Protein 2G5G (pdb70)

Radius of gyration: 18.0 Å; Cα contacts (8 Å, |Δi|>4): 412; chains: 1; bounding box: 44×42×42 Å

Foldseek 3Di:
DADEPPWWWKAQLVVRDTDHPVVLVVLLQFLEEEEADDQQDPVSLVVLLNCVVNLVVCVVVVAAEAEEELAAQVCVVLQVVCLVCLVVQDLVNVCVSSVPDPVRPCVSPSVNCVSRSNGRYGYGYLFHDPVRLVVLLVPDDADDFDQQDDPVLLVVQLVVVCVVVVPPCPVCVSVSSSVSRSQSRGQLSLVCSQPDPGRYYYYDHLCAQFCNRHNVRNVVRVVGPTGYFYEYEDDPDDDSNGGRMYMGTDD

Nearest PDB structures (foldseek):
  2g5g-assembly1_X-2  TM=1.004E+00  e=1.153E-51  Campylobacter jejuni subsp. jejuni NCTC 11168 = ATCC 700819
  5t09-assembly1_A  TM=5.294E-01  e=3.217E-05  Pseudomonas syringae pv. aptata
  2ebh-assembly1_X  TM=5.752E-01  e=1.018E-01  Pasteurella multocida
  6g1x-assembly1_A  TM=2.846E-01  e=8.306E+00  Mus musculus

Sequence (251 aa):
PLQENKDFYILDTHTQKKISFEDILELLKADVILLGEKHDEVKHKISQVIFNALEGNLSSQNINFDVALELASTEQNHLDKAFKNKKTIKANELTNALNWDKVWKWKDYEQFVNVVFYSKSKILGANLSRSEITSIYNGAQPLKGYVSTTNEVKKQLFDIISLSHKLNPEENKELLDKLVEIQQFKDRRADVLVHHVNKVLLLAGSYHTSKKIGIPLHIQDFKSSKKIVVVNLSYGEIDLKDSDYVLIYKG

B-factor: mean 33.98, std 11.34, range [14.52, 63.31]

Solvent-accessible surface area: 13270 Å² total

Secondary structure (DSSP, 8-state):
-PPBTTTEEEEETTTTEE--S---TTGGG-SEEEEEE-TT-HHHHHHH--HHHHHHHHHHTT--EEEEE--BGGGHHHHHHHHHTGGG--TTTHHHHTT--TTS-GGGTHHHHHHHHTSSPPEEE-BPPHHHHHHHHTT-PPPP-SSSS-HHHHHHHHHHHHHHHT--TTTTHHHHHHHHHHHHHHHH--HHHHH-SSEEEEEEEHHHH-TTTSHHHHHHHTT--S-EEEEEE--SS--GGG-SEEEEE--

Structure (mmCIF, N/CA/C/O backbone):
data_2G5G
#
_entry.id   2G5G
#
_cell.length_a   87.918
_cell.length_b   58.790
_cell.length_c   82.395
_cell.angle_alpha   90.00
_cell.angle_beta   119.21
_cell.angle_gamma   90.00
#
_symmetry.space_group_name_H-M   'C 1 2 1'
#
loop_
_entity.id
_entity.type
_entity.pdbx_description
1 polymer 'putative lipoprotein'
2 non-polymer 'PROTOPORPHYRIN IX CONTAINING FE'
3 water water
#
loop_
_atom_site.group_PDB
_atom_site.id
_atom_site.type_symbol
_atom_site.label_atom_id
_atom_site.label_alt_id
_atom_site.label_comp_id
_atom_site.label_asym_id
_atom_site.label_entity_id
_atom_site.label_seq_id
_atom_site.pdbx_PDB_ins_code
_atom_site.Cartn_x
_atom_site.Cartn_y
_atom_site.Cartn_z
_atom_site.occupancy
_atom_site.B_iso_or_equiv
_atom_site.auth_seq_id
_atom_site.auth_comp_id
_atom_site.auth_asym_id
_atom_site.auth_atom_id
_atom_site.pdbx_PDB_model_num
ATOM 1 N N . PRO A 1 12 ? -22.792 42.188 46.499 1.00 54.29 9 PRO X N 1
ATOM 2 C CA . PRO A 1 12 ? -21.590 42.279 45.664 1.00 53.95 9 PRO X CA 1
ATOM 3 C C . PRO A 1 12 ? -21.157 43.730 45.490 1.00 53.50 9 PRO X C 1
ATOM 4 O O . PRO A 1 12 ? -22.012 44.622 45.375 1.00 54.11 9 PRO X O 1
ATOM 8 N N . LEU A 1 13 ? -19.844 43.962 45.487 1.00 52.24 10 LEU X N 1
ATOM 9 C CA . LEU A 1 13 ? -19.306 45.305 45.325 1.00 50.45 10 LEU X CA 1
ATOM 10 C C . LEU A 1 13 ? -19.489 45.697 43.882 1.00 49.42 10 LEU X C 1
ATOM 11 O O . LEU A 1 13 ? -19.388 44.862 42.990 1.00 49.31 10 LEU X O 1
ATOM 16 N N . GLN A 1 14 ? -19.764 46.970 43.656 1.00 48.31 11 GLN X N 1
ATOM 17 C CA . GLN A 1 14 ? -20.086 47.470 42.334 1.00 47.82 11 GLN X CA 1
ATOM 18 C C . GLN A 1 14 ? -18.795 47.893 41.609 1.00 46.61 11 GLN X C 1
ATOM 19 O O . GLN A 1 14 ? -18.050 48.736 42.115 1.00 46.04 11 GLN X O 1
ATOM 25 N N . GLU A 1 15 ? -18.517 47.294 40.453 1.00 44.97 12 GLU X N 1
ATOM 26 C CA . GLU A 1 15 ? -17.306 47.633 39.718 1.00 43.95 12 GLU X CA 1
ATOM 27 C C . GLU A 1 15 ? -17.376 49.083 39.256 1.00 44.05 12 GLU X C 1
ATOM 28 O O . GLU A 1 15 ? -18.405 49.516 38.716 1.00 43.78 12 GLU X O 1
ATOM 34 N N . ASN A 1 16 ? -16.286 49.822 39.481 1.00 43.61 13 ASN X N 1
ATOM 35 C CA . ASN A 1 16 ? -16.167 51.240 39.090 1.00 43.80 13 ASN X CA 1
ATOM 36 C C . ASN A 1 16 ? -16.839 52.216 40.067 1.00 43.64 13 ASN X C 1
ATOM 37 O O . ASN A 1 16 ? -16.549 53.409 40.037 1.00 44.12 13 ASN X O 1
ATOM 42 N N . LYS A 1 17 ? -17.723 51.718 40.929 1.00 42.84 14 LYS X N 1
ATOM 43 C CA . LYS A 1 17 ? -18.256 52.519 42.029 1.00 42.67 14 LYS X CA 1
ATOM 44 C C . LYS A 1 17 ? -17.551 52.192 43.337 1.00 40.95 14 LYS X C 1
ATOM 45 O O . LYS A 1 17 ? -17.044 53.083 44.012 1.00 40.98 14 LYS X O 1
ATOM 51 N N . ASP A 1 18 ? -17.498 50.907 43.677 1.00 38.61 15 ASP X N 1
ATOM 52 C CA . ASP A 1 18 ? -16.923 50.464 44.938 1.00 36.71 15 ASP X CA 1
ATOM 53 C C . ASP A 1 18 ? -15.443 50.059 44.836 1.00 34.70 15 ASP X C 1
ATOM 54 O O . ASP A 1 18 ? -14.713 50.098 45.832 1.00 34.10 15 ASP X O 1
ATOM 59 N N . PHE A 1 19 ? -15.022 49.639 43.649 1.00 33.12 16 PHE X N 1
ATOM 60 C CA . PHE A 1 19 ? -13.655 49.160 43.453 1.00 32.22 16 PHE X CA 1
ATOM 61 C C . PHE A 1 19 ? -13.240 49.217 41.998 1.00 30.95 16 PHE X C 1
ATOM 62 O O . PHE A 1 19 ? -14.070 49.329 41.094 1.00 30.28 16 PHE X O 1
ATOM 70 N N . TYR A 1 20 ? -11.934 49.108 41.763 1.00 29.91 17 TYR X N 1
ATOM 71 C CA . TYR A 1 20 ? -11.469 48.822 40.420 1.00 28.27 17 TYR X CA 1
ATOM 72 C C . TYR A 1 20 ? -10.225 47.922 40.524 1.00 26.06 17 TYR X C 1
ATOM 73 O O . TYR A 1 20 ? -9.784 47.562 41.625 1.00 26.47 17 TYR X O 1
ATOM 82 N N . ILE A 1 21 ? -9.712 47.530 39.377 1.00 23.37 18 ILE X N 1
ATOM 83 C CA . ILE A 1 21 ? -8.595 46.578 39.306 1.00 23.04 18 ILE X CA 1
ATOM 84 C C . ILE A 1 21 ? -7.504 47.151 38.437 1.00 22.54 18 ILE X C 1
ATOM 85 O O . ILE A 1 21 ? -7.786 47.616 37.340 1.00 23.31 18 ILE X O 1
ATOM 90 N N . LEU A 1 22 ? -6.264 47.084 38.910 1.00 22.82 19 LEU X N 1
ATOM 91 C CA . LEU A 1 22 ? -5.115 47.374 38.088 1.00 23.27 19 LEU X CA 1
ATOM 92 C C . LEU A 1 22 ? -4.335 46.103 37.812 1.00 22.23 19 LEU X C 1
ATOM 93 O O . LEU A 1 22 ? -4.099 45.325 38.712 1.00 21.51 19 LEU X O 1
ATOM 98 N N . ASP A 1 23 ? -3.938 45.934 36.562 1.00 21.70 20 ASP X N 1
ATOM 99 C CA . ASP A 1 23 ? -2.812 45.092 36.184 1.00 21.90 20 ASP X CA 1
ATOM 100 C C . ASP A 1 23 ? -1.572 45.807 36.768 1.00 21.82 20 ASP X C 1
ATOM 101 O O . ASP A 1 23 ? -1.300 46.969 36.412 1.00 22.11 20 ASP X O 1
ATOM 106 N N . THR A 1 24 ? -0.830 45.165 37.665 1.00 21.13 21 THR X N 1
ATOM 107 C CA . THR A 1 24 ? 0.311 45.872 38.293 1.00 20.80 21 THR X CA 1
ATOM 108 C C . THR A 1 24 ? 1.548 46.001 37.365 1.00 21.10 21 THR X C 1
ATOM 109 O O . THR A 1 24 ? 2.455 46.786 37.647 1.00 21.13 21 THR X O 1
ATOM 113 N N . HIS A 1 25 ? 1.587 45.231 36.288 1.00 20.40 22 HIS X N 1
ATOM 114 C CA . HIS A 1 25 ? 2.744 45.253 35.400 1.00 22.47 22 HIS X CA 1
ATOM 115 C C . HIS A 1 25 ? 2.720 46.539 34.547 1.00 23.21 22 HIS X C 1
ATOM 116 O O . HIS A 1 25 ? 3.768 47.168 34.298 1.00 24.56 22 HIS X O 1
ATOM 123 N N . THR A 1 26 ? 1.515 46.952 34.163 1.00 23.02 23 THR X N 1
ATOM 124 C CA . THR A 1 26 ? 1.347 48.075 33.252 1.00 22.64 23 THR X CA 1
ATOM 125 C C . THR A 1 26 ? 0.689 49.239 33.970 1.00 22.34 23 THR X C 1
ATOM 126 O O . THR A 1 26 ? 0.655 50.326 33.426 1.00 21.98 23 THR X O 1
ATOM 130 N N . GLN A 1 27 ? 0.166 48.999 35.169 1.00 22.10 24 GLN X N 1
ATOM 131 C CA . GLN A 1 27 ? -0.688 49.958 35.884 1.00 23.00 24 GLN X CA 1
ATOM 132 C C . GLN A 1 27 ? -1.889 50.410 35.033 1.00 23.77 24 GLN X C 1
ATOM 133 O O . GLN A 1 27 ? -2.365 51.550 35.129 1.00 24.21 24 GLN X O 1
ATOM 139 N N . LYS A 1 28 ? -2.412 49.501 34.227 1.00 23.50 25 LYS X N 1
ATOM 140 C CA . LYS A 1 28 ? -3.593 49.808 33.468 1.00 23.52 25 LYS X CA 1
ATOM 141 C C . LYS A 1 28 ? -4.820 49.255 34.190 1.00 24.25 25 LYS X C 1
ATOM 142 O O . LYS A 1 28 ? -4.775 48.153 34.695 1.00 24.00 25 LYS X O 1
ATOM 148 N N . LYS A 1 29 ? -5.915 50.015 34.221 1.00 24.43 26 LYS X N 1
ATOM 149 C CA . LYS A 1 29 ? -7.152 49.525 34.817 1.00 26.03 26 LYS X CA 1
ATOM 150 C C . LYS A 1 29 ? -7.701 48.449 33.918 1.00 25.72 26 LYS X C 1
ATOM 151 O O . LYS A 1 29 ? -7.631 48.566 32.697 1.00 26.39 26 LYS X O 1
ATOM 157 N N . ILE A 1 30 ? -8.198 47.371 34.514 1.00 26.53 27 ILE X N 1
ATOM 158 C CA . ILE A 1 30 ? -8.665 46.203 33.749 1.00 26.84 27 ILE X CA 1
ATOM 159 C C . ILE A 1 30 ? -10.038 45.810 34.287 1.00 26.57 27 ILE X C 1
ATOM 160 O O . ILE A 1 30 ? -10.276 45.918 35.484 1.00 27.19 27 ILE X O 1
ATOM 165 N N . SER A 1 31 ? -10.955 45.398 33.413 1.00 26.56 28 SER X N 1
ATOM 166 C CA . SER A 1 31 ? -12.274 45.010 33.908 1.00 27.42 28 SER X CA 1
ATOM 167 C C . SER A 1 31 ? -12.169 43.740 34.735 1.00 27.34 28 SER X C 1
ATOM 168 O O . SER A 1 31 ? -11.263 42.947 34.531 1.00 27.32 28 SER X O 1
ATOM 171 N N . PHE A 1 32 ? -13.076 43.585 35.703 1.00 28.28 29 PHE X N 1
ATOM 172 C CA . PHE A 1 32 ? -13.234 42.341 36.436 1.00 28.19 29 PHE X CA 1
ATOM 173 C C . PHE A 1 32 ? -13.304 41.119 35.490 1.00 28.75 29 PHE X C 1
ATOM 174 O O . PHE A 1 32 ? -12.558 40.166 35.695 1.00 27.21 29 PHE X O 1
ATOM 182 N N . GLU A 1 33 ? -14.154 41.172 34.453 1.00 29.13 30 GLU X N 1
ATOM 183 C CA . GLU A 1 33 ? -14.260 40.092 33.440 1.00 31.01 30 GLU X CA 1
ATOM 184 C C . GLU A 1 33 ? -12.903 39.802 32.762 1.00 29.86 30 GLU X C 1
ATOM 185 O O . GLU A 1 33 ? -12.517 38.647 32.655 1.00 29.80 30 GLU X O 1
ATOM 191 N N . ASP A 1 34 ? -12.209 40.845 32.283 1.00 28.20 31 ASP X N 1
ATOM 192 C CA . ASP A 1 34 ? -10.863 40.687 31.699 1.00 27.90 31 ASP X CA 1
ATOM 193 C C . ASP A 1 34 ? -9.808 40.139 32.690 1.00 25.60 31 ASP X C 1
ATOM 194 O O . ASP A 1 34 ? -8.939 39.367 32.282 1.00 26.13 31 ASP X O 1
ATOM 207 N N . ILE A 1 36 ? -10.566 38.037 35.181 1.00 22.87 33 ILE X N 1
ATOM 208 C CA . ILE A 1 36 ? -10.968 36.627 35.212 1.00 23.53 33 ILE X CA 1
ATOM 209 C C . ILE A 1 36 ? -10.422 35.809 34.042 1.00 23.35 33 ILE X C 1
ATOM 210 O O . ILE A 1 36 ? -9.888 34.716 34.252 1.00 23.39 33 ILE X O 1
ATOM 215 N N . LEU A 1 37 ? -10.548 36.324 32.817 1.00 24.32 34 LEU X N 1
ATOM 216 C CA . LEU A 1 37 ? -10.059 35.606 31.641 1.00 24.59 34 LEU X CA 1
ATOM 217 C C . LEU A 1 37 ? -8.559 35.339 31.774 1.00 24.00 34 LEU X C 1
ATOM 218 O O . LEU A 1 37 ? -8.073 34.266 31.416 1.00 23.23 34 LEU X O 1
ATOM 223 N N . GLU A 1 38 ? -7.830 36.291 32.342 1.00 23.92 35 GLU X N 1
ATOM 224 C CA . GLU A 1 38 ? -6.392 36.068 32.586 1.00 23.17 35 GLU X CA 1
ATOM 225 C C . GLU A 1 38 ? -6.126 35.067 33.697 1.00 22.47 35 GLU X C 1
ATOM 226 O O . GLU A 1 38 ? -5.261 34.204 33.554 1.00 22.19 35 GLU X O 1
ATOM 232 N N . LEU A 1 39 ? -6.863 35.168 34.799 1.00 21.50 36 LEU X N 1
ATOM 233 C CA . LEU A 1 39 ? -6.671 34.252 35.940 1.00 21.16 36 LEU X CA 1
ATOM 234 C C . LEU A 1 39 ? -6.930 32.806 35.570 1.00 22.47 36 LEU X C 1
ATOM 235 O O . LEU A 1 39 ? -6.272 31.896 36.075 1.00 22.08 36 LEU X O 1
ATOM 240 N N . LEU A 1 40 ? -7.890 32.605 34.684 1.00 22.00 37 LEU X N 1
ATOM 241 C CA . LEU A 1 40 ? -8.234 31.271 34.210 1.00 23.69 37 LEU X CA 1
ATOM 242 C C . LEU A 1 40 ? -7.046 30.564 33.524 1.00 23.14 37 LEU X C 1
ATOM 243 O O . LEU A 1 40 ? -6.998 29.339 33.462 1.00 23.69 37 LEU X O 1
ATOM 248 N N . LYS A 1 41 ? -6.098 31.341 33.012 1.00 21.95 38 LYS X N 1
ATOM 249 C CA . LYS A 1 41 ? -4.900 30.806 32.352 1.00 21.63 38 LYS X CA 1
ATOM 250 C C . LYS A 1 41 ? -3.873 30.221 33.354 1.00 20.54 38 LYS X C 1
ATOM 251 O O . LYS A 1 41 ? -3.006 29.425 32.988 1.00 20.28 38 LYS X O 1
ATOM 257 N N . ALA A 1 42 ? -3.964 30.645 34.605 1.00 19.97 39 ALA X N 1
ATOM 258 C CA . ALA A 1 42 ? -2.976 30.278 35.619 1.00 19.31 39 ALA X CA 1
ATOM 259 C C . ALA A 1 42 ? -3.259 28.896 36.159 1.00 18.68 39 ALA X C 1
ATOM 260 O O . ALA A 1 42 ? -4.393 28.432 36.105 1.00 17.86 39 ALA X O 1
ATOM 262 N N . ASP A 1 43 ? -2.217 28.223 36.658 1.00 18.56 40 ASP X N 1
ATOM 263 C CA . ASP A 1 43 ? -2.392 26.965 37.397 1.00 18.34 40 ASP X CA 1
ATOM 264 C C . ASP A 1 43 ? -2.598 27.174 38.898 1.00 17.96 40 ASP X C 1
ATOM 265 O O . ASP A 1 43 ? -3.265 26.369 39.564 1.00 17.18 40 ASP X O 1
ATOM 270 N N . VAL A 1 44 ? -1.984 28.229 39.409 1.00 17.37 41 VAL X N 1
ATOM 271 C CA . VAL A 1 44 ? -2.064 28.602 40.817 1.00 18.38 41 VAL X CA 1
ATOM 272 C C . VAL A 1 44 ? -2.444 30.090 40.901 1.00 17.72 41 VAL X C 1
ATOM 273 O O . VAL A 1 44 ? -1.748 30.955 40.357 1.00 18.26 41 VAL X O 1
ATOM 277 N N . ILE A 1 45 ? -3.513 30.377 41.606 1.00 17.87 42 ILE X N 1
ATOM 278 C CA . ILE A 1 45 ? -3.951 31.753 41.776 1.00 19.46 42 ILE X CA 1
ATOM 279 C C . ILE A 1 45 ? -3.813 32.049 43.253 1.00 19.25 42 ILE X C 1
ATOM 280 O O . ILE A 1 45 ? -4.452 31.400 44.081 1.00 19.33 42 ILE X O 1
ATOM 285 N N . LEU A 1 46 ? -2.945 32.996 43.601 1.00 18.77 43 LEU X N 1
ATOM 286 C CA . LEU A 1 46 ? -2.872 33.440 44.990 1.00 19.96 43 LEU X CA 1
ATOM 287 C C . LEU A 1 46 ? -3.731 34.681 45.230 1.00 19.95 43 LEU X C 1
ATOM 288 O O . LEU A 1 46 ? -3.627 35.636 44.474 1.00 21.41 43 LEU X O 1
ATOM 293 N N . LEU A 1 47 ? -4.571 34.639 46.267 1.00 18.46 44 LEU X N 1
ATOM 294 C CA . LEU A 1 47 ? -5.502 35.738 46.610 1.00 19.27 44 LEU X CA 1
ATOM 295 C C . LEU A 1 47 ? -5.157 36.223 48.004 1.00 20.22 44 LEU X C 1
ATOM 296 O O . LEU A 1 47 ? -5.367 35.496 49.007 1.00 20.00 44 LEU X O 1
ATOM 301 N N . GLY A 1 48 ? -4.595 37.432 48.067 1.00 20.56 45 GLY X N 1
ATOM 302 C CA . GLY A 1 48 ? -4.118 38.010 49.313 1.00 21.44 45 GLY X CA 1
ATOM 303 C C . GLY A 1 48 ? -5.199 38.876 49.936 1.00 21.89 45 GLY X C 1
ATOM 304 O O . GLY A 1 48 ? -5.835 39.658 49.237 1.00 22.48 45 GLY X O 1
ATOM 305 N N . GLU A 1 49 ? -5.374 38.728 51.248 1.00 23.05 46 GLU X N 1
ATOM 306 C CA . GLU A 1 49 ? -6.416 39.429 51.989 1.00 23.56 46 GLU X CA 1
ATOM 307 C C . GLU A 1 49 ? -5.878 40.054 53.293 1.00 24.44 46 GLU X C 1
ATOM 308 O O . GLU A 1 49 ? -4.807 39.686 53.788 1.00 24.96 46 GLU X O 1
ATOM 314 N N . LYS A 1 50 ? -6.639 41.008 53.816 1.00 26.26 47 LYS X N 1
ATOM 315 C CA . LYS A 1 50 ? -6.497 41.451 55.204 1.00 28.68 47 LYS X CA 1
ATOM 316 C C . LYS A 1 50 ? -7.605 40.688 55.976 1.00 29.39 47 LYS X C 1
ATOM 317 O O . LYS A 1 50 ? -8.779 40.797 55.620 1.00 28.39 47 LYS X O 1
ATOM 323 N N . HIS A 1 51 ? -7.217 39.941 57.010 1.00 30.92 48 HIS X N 1
ATOM 324 C CA . HIS A 1 51 ? -8.079 38.884 57.586 1.00 33.97 48 HIS X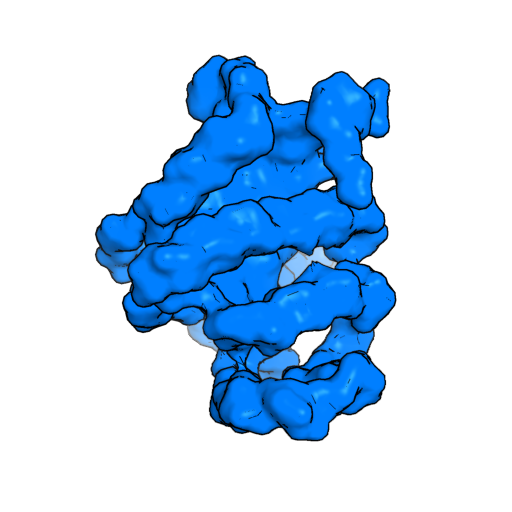 CA 1
ATOM 325 C C . HIS A 1 51 ? -9.416 39.333 58.197 1.00 35.05 48 HIS X C 1
ATOM 326 O O . HIS A 1 51 ? -10.354 38.535 58.297 1.00 36.11 48 HIS X O 1
ATOM 333 N N . ASP A 1 52 ? -9.525 40.617 58.553 1.00 35.86 49 ASP X N 1
ATOM 334 C CA . ASP A 1 52 ? -10.741 41.134 59.195 1.00 37.11 49 ASP X CA 1
ATOM 335 C C . ASP A 1 52 ? -11.461 42.141 58.319 1.00 37.45 49 ASP X C 1
ATOM 336 O O . ASP A 1 52 ? -12.351 42.849 58.792 1.00 38.13 49 ASP X O 1
ATOM 341 N N . GLU A 1 53 ? -11.081 42.205 57.041 1.00 37.06 50 GLU X N 1
ATOM 342 C CA . GLU A 1 53 ? -11.589 43.232 56.139 1.00 36.63 50 GLU X CA 1
ATOM 343 C C . GLU A 1 53 ? -12.820 42.775 55.351 1.00 36.51 50 GLU X C 1
ATOM 344 O O . GLU A 1 53 ? -12.750 41.853 54.518 1.00 36.28 50 GLU X O 1
ATOM 350 N N . VAL A 1 54 ? -13.952 43.422 55.607 1.00 35.28 51 VAL X N 1
ATOM 351 C CA . VAL A 1 54 ? -15.237 42.953 55.076 1.00 35.64 51 VAL X CA 1
ATOM 352 C C . VAL A 1 54 ? -15.337 42.997 53.547 1.00 34.56 51 VAL X C 1
ATOM 353 O O . VAL A 1 54 ? -15.875 42.071 52.930 1.00 34.53 51 VAL X O 1
ATOM 357 N N . LYS A 1 55 ? -14.826 44.073 52.952 1.00 33.56 52 LYS X N 1
ATOM 358 C CA . LYS A 1 55 ? -14.844 44.243 51.495 1.00 33.17 52 LYS X CA 1
ATOM 359 C C . LYS A 1 55 ? -13.973 43.188 50.786 1.00 31.68 52 LYS X C 1
ATOM 360 O O . LYS A 1 55 ? -14.262 42.808 49.637 1.00 31.58 52 LYS X O 1
ATOM 366 N N . HIS A 1 56 ? -12.933 42.729 51.473 1.00 30.10 53 HIS X N 1
ATOM 367 C CA . HIS A 1 56 ? -12.099 41.641 50.945 1.00 29.57 53 HIS X CA 1
ATOM 368 C C . HIS A 1 56 ? -12.914 40.383 50.837 1.00 30.37 53 HIS X C 1
ATOM 369 O O . HIS A 1 56 ? -12.902 39.694 49.808 1.00 29.44 53 HIS X O 1
ATOM 376 N N . LYS A 1 57 ? -13.640 40.094 51.922 1.00 29.92 54 LYS X N 1
ATOM 377 C CA . LYS A 1 57 ? -14.481 38.913 51.963 1.00 30.16 54 LYS X CA 1
ATOM 378 C C . LYS A 1 57 ? -15.528 38.892 50.848 1.00 29.33 54 LYS X C 1
ATOM 379 O O . LYS A 1 57 ? -15.712 37.879 50.183 1.00 29.41 54 LYS X O 1
ATOM 385 N N . ILE A 1 58 ? -16.168 40.020 50.579 1.00 30.07 55 ILE X N 1
ATOM 386 C CA . ILE A 1 58 ? -17.068 40.099 49.429 1.00 30.51 55 ILE X CA 1
ATOM 387 C C . ILE A 1 58 ? -16.353 39.828 48.084 1.00 29.79 55 ILE X C 1
ATOM 388 O O . ILE A 1 58 ? -16.853 39.086 47.228 1.00 29.53 55 ILE X O 1
ATOM 393 N N . SER A 1 59 ? -15.197 40.468 47.901 1.00 29.06 56 SER X N 1
ATOM 394 C CA . SER A 1 59 ? -14.354 40.300 46.711 1.00 28.53 56 SER X CA 1
ATOM 395 C C . SER A 1 59 ? -13.937 38.834 46.419 1.00 27.38 56 SER X C 1
ATOM 396 O O . SER A 1 59 ? -13.911 38.391 45.272 1.00 26.38 56 SER X O 1
ATOM 399 N N . GLN A 1 60 ? -13.629 38.104 47.476 1.00 27.00 57 GLN X N 1
ATOM 400 C CA . GLN A 1 60 ? -13.249 36.693 47.367 1.00 26.35 57 GLN X CA 1
ATOM 401 C C . GLN A 1 60 ? -14.386 35.862 46.769 1.00 26.20 57 GLN X C 1
ATOM 402 O O . GLN A 1 60 ? -14.162 35.051 45.890 1.00 23.84 57 GLN X O 1
ATOM 408 N N . VAL A 1 61 ? -15.611 36.103 47.226 1.00 27.37 58 VAL X N 1
ATOM 409 C CA . VAL A 1 61 ? -16.792 35.413 46.703 1.00 26.99 58 VAL X CA 1
ATOM 410 C C . VAL A 1 61 ? -17.018 35.715 45.228 1.00 27.30 58 VAL X C 1
ATOM 411 O O . VAL A 1 61 ? -17.282 34.803 44.444 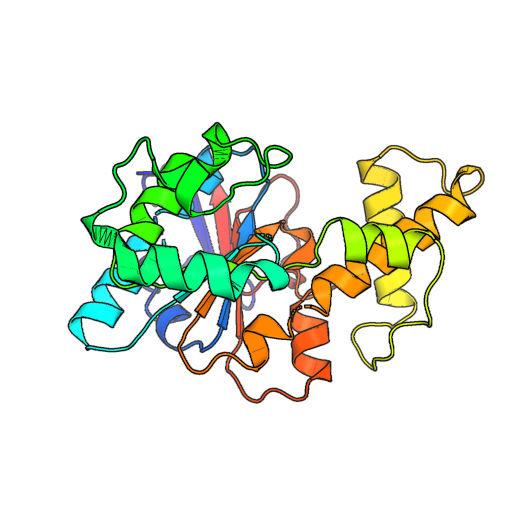1.00 27.11 58 VAL X O 1
ATOM 423 N N . ILE A 1 63 ? -14.777 36.728 42.943 1.00 25.92 60 ILE X N 1
ATOM 424 C CA . ILE A 1 63 ? -13.710 36.139 42.115 1.00 23.25 60 ILE X CA 1
ATOM 425 C C . ILE A 1 63 ? -13.928 34.607 42.079 1.00 23.26 60 ILE X C 1
ATOM 426 O O . ILE A 1 63 ? -13.939 34.012 41.011 1.00 22.18 60 ILE X O 1
ATOM 431 N N . PHE A 1 64 ? -14.079 33.983 43.243 1.00 23.02 61 PHE X N 1
ATOM 432 C CA . PHE A 1 64 ? -14.320 32.525 43.241 1.00 25.37 61 PHE X CA 1
ATOM 433 C C . PHE A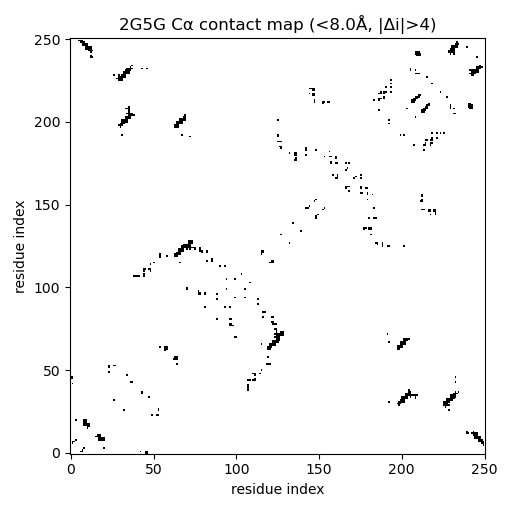 1 64 ? -15.491 32.152 42.320 1.00 25.11 61 PHE X C 1
ATOM 434 O O . PHE A 1 64 ? -15.347 31.298 41.451 1.00 24.74 61 PHE X O 1
ATOM 442 N N . ASN A 1 65 ? -16.635 32.804 42.504 1.00 26.02 62 ASN X N 1
ATOM 443 C CA . ASN A 1 65 ? -17.819 32.489 41.711 1.00 26.78 62 ASN X CA 1
ATOM 444 C C . ASN A 1 65 ? -17.545 32.570 40.224 1.00 26.20 62 ASN X C 1
ATOM 445 O O . ASN A 1 65 ? -18.030 31.722 39.472 1.00 26.64 62 ASN X O 1
ATOM 450 N N . ALA A 1 66 ? -16.815 33.596 39.764 1.00 25.24 63 ALA X N 1
ATOM 451 C CA . ALA A 1 66 ? -16.631 33.735 38.311 1.00 24.89 63 ALA X CA 1
ATOM 452 C C . ALA A 1 66 ? -15.710 32.630 37.777 1.00 24.74 63 ALA X C 1
ATOM 453 O O . ALA A 1 66 ? -15.893 32.111 36.653 1.00 24.32 63 ALA X O 1
ATOM 455 N N . LEU A 1 67 ? -14.711 32.273 38.575 1.00 23.49 64 LEU X N 1
ATOM 456 C CA . LEU A 1 67 ? -13.745 31.278 38.115 1.00 22.91 64 LEU X CA 1
ATOM 457 C C . LEU A 1 67 ? -14.399 29.891 38.130 1.00 22.42 64 LEU X C 1
ATOM 458 O O . LEU A 1 67 ? -14.212 29.128 37.201 1.00 23.10 64 LEU X O 1
ATOM 463 N N . GLU A 1 68 ? -15.129 29.598 39.203 1.00 21.60 65 GLU X N 1
ATOM 464 C CA . GLU A 1 68 ? -15.826 28.308 39.431 1.00 22.99 65 GLU X CA 1
ATOM 465 C C . GLU A 1 68 ? -16.826 28.023 38.330 1.00 22.99 65 GLU X C 1
ATOM 466 O O . GLU A 1 68 ? -16.868 26.907 37.801 1.00 22.45 65 GLU X O 1
ATOM 472 N N . GLY A 1 69 ? -17.618 29.039 37.991 1.00 22.74 66 GLY X N 1
ATOM 473 C CA . GLY A 1 69 ? -18.637 28.920 36.948 1.00 23.66 66 GLY X CA 1
ATOM 474 C C . GLY A 1 69 ? -18.030 28.582 35.601 1.00 23.65 66 GLY X C 1
ATOM 475 O O . GLY A 1 69 ? -18.481 27.658 34.892 1.00 24.09 66 GLY X O 1
ATOM 476 N N . ASN A 1 70 ? -16.991 29.306 35.222 1.00 24.04 67 ASN X N 1
ATOM 477 C CA . ASN A 1 70 ? -16.335 29.019 33.959 1.00 24.59 67 ASN X CA 1
ATOM 478 C C . ASN A 1 70 ? -15.701 27.620 33.930 1.00 24.37 67 ASN X C 1
ATOM 479 O O . ASN A 1 70 ? -15.837 26.905 32.960 1.00 23.04 67 ASN X O 1
ATOM 484 N N . LEU A 1 71 ? -15.000 27.252 34.994 1.00 23.54 68 LEU X N 1
ATOM 485 C CA . LEU A 1 71 ? -14.249 25.999 34.982 1.00 23.94 68 LEU X CA 1
ATOM 486 C C . LEU A 1 71 ? -15.163 24.775 35.085 1.00 24.32 68 LEU X C 1
ATOM 487 O O . LEU A 1 71 ? -14.983 23.782 34.372 1.00 24.96 68 LEU X O 1
ATOM 492 N N . SER A 1 72 ? -16.193 24.863 35.904 1.00 24.72 69 SER X N 1
ATOM 493 C CA . SER A 1 72 ? -17.127 23.743 36.000 1.00 26.39 69 SER X CA 1
ATOM 494 C C . SER A 1 72 ? -17.874 23.525 34.662 1.00 27.04 69 SER X C 1
ATOM 495 O O . SER A 1 72 ? -18.130 22.386 34.245 1.00 27.69 69 SER X O 1
ATOM 498 N N . SER A 1 73 ? -18.197 24.605 33.979 1.00 28.15 70 SER X N 1
ATOM 499 C CA . SER A 1 73 ? -18.880 24.495 32.705 1.00 29.99 70 SER X CA 1
ATOM 500 C C . SER A 1 73 ? -17.995 23.806 31.642 1.00 30.24 70 SER X C 1
ATOM 501 O O . SER A 1 73 ? -18.489 23.285 30.649 1.00 30.28 70 SER X O 1
ATOM 504 N N . GLN A 1 74 ? -16.685 23.796 31.877 1.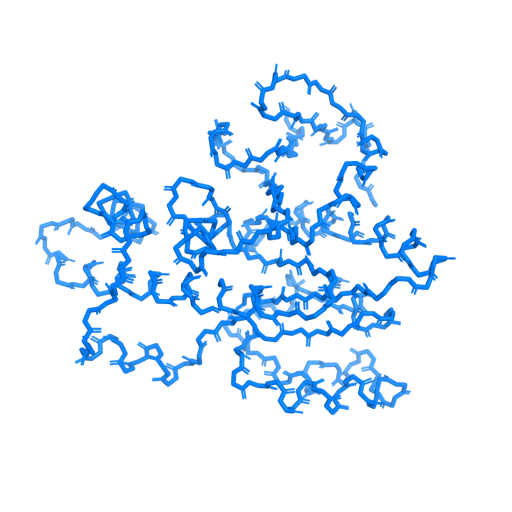00 30.91 71 GLN X N 1
ATOM 505 C CA . GLN A 1 74 ? -15.723 23.123 30.999 1.00 30.98 71 GLN X CA 1
ATOM 506 C C . GLN A 1 74 ? -15.281 21.763 31.535 1.00 30.80 71 GLN X C 1
ATOM 507 O O . GLN A 1 74 ? -14.461 21.077 30.926 1.00 30.73 71 GLN X O 1
ATOM 513 N N . ASN A 1 75 ? -15.832 21.362 32.663 1.00 30.28 72 ASN X N 1
ATOM 514 C CA . ASN A 1 75 ? -15.368 20.161 33.345 1.00 30.86 72 ASN X CA 1
ATOM 515 C C . ASN A 1 75 ? -13.890 20.206 33.706 1.00 29.37 72 ASN X C 1
ATOM 516 O O . ASN A 1 75 ? -13.221 19.183 33.673 1.00 29.70 72 ASN X O 1
ATOM 521 N N . ILE A 1 76 ? -13.381 21.388 34.026 1.00 27.20 73 ILE X N 1
ATOM 522 C CA . ILE A 1 76 ? -12.012 21.506 34.520 1.00 24.74 73 ILE X CA 1
ATOM 523 C C . ILE A 1 76 ? -12.079 21.559 36.052 1.00 23.53 73 ILE X C 1
ATOM 524 O O . ILE A 1 76 ? -12.791 22.414 36.606 1.00 23.92 73 ILE X O 1
ATOM 529 N N . ASN A 1 77 ? -11.383 20.631 36.726 1.00 22.79 74 ASN X N 1
ATOM 530 C CA . ASN A 1 77 ? -11.316 20.587 38.188 1.00 22.46 74 ASN X CA 1
ATOM 531 C C . ASN A 1 77 ? -10.741 21.901 38.728 1.00 22.82 74 ASN X C 1
ATOM 532 O O . ASN A 1 77 ? -9.804 22.440 38.146 1.00 22.93 74 ASN X O 1
ATOM 537 N N . PHE A 1 78 ? -11.282 22.373 39.846 1.00 21.86 75 PHE X N 1
ATOM 538 C CA . PHE A 1 78 ? -10.772 23.608 40.451 1.00 21.74 75 PHE X CA 1
ATOM 539 C C . PHE A 1 78 ? -10.938 23.552 41.950 1.00 21.99 75 PHE X C 1
ATOM 540 O O . PHE A 1 78 ? -12.085 23.481 42.454 1.00 22.03 75 PHE X O 1
ATOM 548 N N . ASP A 1 79 ? -9.809 23.604 42.665 1.00 20.17 76 ASP X N 1
ATOM 549 C CA . ASP A 1 79 ? -9.802 23.476 44.136 1.00 21.45 76 ASP X CA 1
ATOM 550 C C . ASP A 1 79 ? -9.335 24.737 44.864 1.00 20.98 76 ASP X C 1
ATOM 551 O O . ASP A 1 79 ? -8.752 25.595 44.231 1.00 20.49 76 ASP X O 1
ATOM 556 N N . VAL A 1 80 ? -9.594 24.830 46.176 1.00 21.58 77 VAL X N 1
ATOM 557 C CA . VAL A 1 80 ? -9.238 26.008 46.990 1.00 20.39 77 VAL X CA 1
ATOM 558 C C . VAL A 1 80 ? -8.419 25.617 48.216 1.00 21.34 77 VAL X C 1
ATOM 559 O O . VAL A 1 80 ? -8.851 24.810 49.037 1.00 20.97 77 VAL X O 1
ATOM 563 N N . ALA A 1 81 ? -7.204 26.159 48.300 1.00 20.53 78 ALA X N 1
ATOM 564 C CA . ALA A 1 81 ? -6.338 25.920 49.447 1.00 20.79 78 ALA X CA 1
ATOM 565 C C . ALA A 1 81 ? -6.509 27.098 50.402 1.00 20.41 78 ALA X C 1
ATOM 566 O O . ALA A 1 81 ? -6.717 28.235 49.981 1.00 20.35 78 ALA X O 1
ATOM 568 N N . LEU A 1 82 ? -6.409 26.821 51.689 1.00 22.14 79 LEU X N 1
ATOM 569 C CA . LEU A 1 82 ? -6.680 27.817 52.718 1.00 23.18 79 LEU X CA 1
ATOM 570 C C . LEU A 1 82 ? -5.539 27.899 53.704 1.00 24.04 79 LEU X C 1
ATOM 571 O O . LEU A 1 82 ? -5.173 26.900 54.346 1.00 23.87 79 LEU X O 1
ATOM 576 N N . GLU A 1 83 ? -4.956 29.094 53.838 1.00 24.17 80 GLU X N 1
ATOM 577 C CA . GLU A 1 83 ? -4.003 29.336 54.924 1.00 24.66 80 GLU X CA 1
ATOM 578 C C . GLU A 1 83 ? -4.665 28.943 56.260 1.00 25.34 80 GLU X C 1
ATOM 579 O O . GLU A 1 83 ? -3.971 28.565 57.209 1.00 25.35 80 GLU X O 1
ATOM 593 N N . LEU A 1 85 ? -6.420 26.404 57.214 1.00 28.99 82 LEU X N 1
ATOM 594 C CA . LEU A 1 85 ? -6.410 24.991 57.582 1.00 29.22 82 LEU X CA 1
ATOM 595 C C . LEU A 1 85 ? -5.051 24.407 57.360 1.00 29.56 82 LEU X C 1
ATOM 596 O O . LEU A 1 85 ? -4.366 24.748 56.376 1.00 28.52 82 LEU X O 1
ATOM 601 N N . ALA A 1 86 ? -4.637 23.527 58.268 1.00 29.33 83 ALA X N 1
ATOM 602 C CA . ALA A 1 86 ? -3.359 22.852 58.123 1.00 29.56 83 ALA X CA 1
ATOM 603 C C . ALA A 1 86 ? -3.411 21.718 57.099 1.00 30.21 83 ALA X C 1
ATOM 604 O O . ALA A 1 86 ? -4.450 21.069 56.952 1.00 30.03 83 ALA X O 1
ATOM 606 N N . SER A 1 87 ? -2.284 21.481 56.422 1.00 30.42 84 SER X N 1
ATOM 607 C CA . SER A 1 87 ? -2.175 20.412 55.399 1.00 31.47 84 SER X CA 1
ATOM 608 C C . SER A 1 87 ? -2.273 19.008 56.031 1.00 32.31 84 SER X C 1
ATOM 609 O O . SER A 1 87 ? -2.696 18.047 55.380 1.00 32.00 84 SER X O 1
ATOM 612 N N . THR A 1 88 ? -1.866 18.914 57.298 1.00 33.48 85 THR X N 1
ATOM 613 C CA . THR A 1 88 ? -2.050 17.706 58.139 1.00 34.76 85 THR X CA 1
ATOM 614 C C . THR A 1 88 ? -3.517 17.276 58.305 1.00 34.90 85 THR X C 1
ATOM 615 O O . THR A 1 88 ? -3.788 16.138 58.693 1.00 35.77 85 THR X O 1
ATOM 619 N N . GLU A 1 89 ? -4.448 18.181 58.018 1.00 35.14 86 GLU X N 1
ATOM 620 C CA . GLU A 1 89 ? -5.881 17.944 58.160 1.00 35.68 86 GLU X CA 1
ATOM 621 C C . GLU A 1 89 ? -6.520 17.305 56.921 1.00 34.48 86 GLU X C 1
ATOM 622 O O . GLU A 1 89 ? -7.714 17.051 56.917 1.00 34.58 86 GLU X O 1
ATOM 628 N N . GLN A 1 90 ? -5.743 17.062 55.869 1.00 33.80 87 GLN X N 1
ATOM 629 C CA . GLN A 1 90 ? -6.327 16.720 54.569 1.00 33.72 87 GLN X CA 1
ATOM 630 C C . GLN A 1 90 ? -7.207 15.462 54.571 1.00 34.30 87 GLN X C 1
ATOM 631 O O . GLN A 1 90 ? -8.302 15.456 53.987 1.00 33.88 87 GLN X O 1
ATOM 637 N N . ASN A 1 91 ? -6.747 14.411 55.238 1.00 35.10 88 ASN X N 1
ATOM 638 C CA . ASN A 1 91 ? -7.574 13.193 55.351 1.00 37.09 88 ASN X CA 1
ATOM 639 C C . ASN A 1 91 ? -8.951 13.524 55.875 1.00 36.76 88 ASN X C 1
ATOM 640 O O . ASN A 1 91 ? -9.947 13.127 55.289 1.00 37.38 88 ASN X O 1
ATOM 645 N N . HIS A 1 92 ? -8.994 14.310 56.948 1.00 37.36 89 HIS X N 1
ATOM 646 C CA . HIS A 1 92 ? -10.249 14.779 57.521 1.00 37.57 89 HIS X CA 1
ATOM 647 C C . HIS A 1 92 ? -11.043 15.619 56.534 1.00 36.95 89 HIS X C 1
ATOM 648 O O . HIS A 1 92 ? -12.239 15.451 56.408 1.00 36.65 89 HIS X O 1
ATOM 655 N N . LEU A 1 93 ? -10.368 16.533 55.826 1.00 36.25 90 LEU X N 1
ATOM 656 C CA . LEU A 1 93 ? -11.010 17.387 54.829 1.00 35.00 90 LEU X CA 1
ATOM 657 C C . LEU A 1 93 ? -11.546 16.629 53.598 1.00 34.12 90 LEU X C 1
ATOM 658 O O . LEU A 1 93 ? -12.551 17.022 53.017 1.00 33.10 90 LEU X O 1
ATOM 663 N N . ASP A 1 94 ? -10.839 15.588 53.181 1.00 34.87 91 ASP X N 1
ATOM 664 C CA . ASP A 1 94 ? -11.268 14.731 52.056 1.00 36.08 91 ASP X CA 1
ATOM 665 C C . ASP A 1 94 ? -12.610 14.030 52.400 1.00 37.20 91 ASP X C 1
ATOM 666 O O . ASP A 1 94 ? -13.511 13.919 51.551 1.00 37.04 91 ASP X O 1
ATOM 671 N N . LYS A 1 95 ? -12.736 13.612 53.661 1.00 38.48 92 LYS X N 1
ATOM 672 C CA . LYS A 1 95 ? -14.003 13.059 54.197 1.00 40.46 92 LYS X CA 1
ATOM 673 C C . LYS A 1 95 ? -15.145 14.049 54.103 1.00 39.95 92 LYS X C 1
ATOM 674 O O . LYS A 1 95 ? -16.228 13.692 53.656 1.00 40.63 92 LYS X O 1
ATOM 680 N N . ALA A 1 96 ? -14.897 15.304 54.488 1.00 40.15 93 ALA X N 1
ATOM 681 C CA . ALA A 1 96 ? -15.890 16.367 54.327 1.00 39.49 93 ALA X CA 1
ATOM 682 C C . ALA A 1 96 ? -16.276 16.584 52.867 1.00 39.73 93 ALA X C 1
ATOM 683 O O . ALA A 1 96 ? -17.453 16.782 52.550 1.00 39.94 93 ALA X O 1
ATOM 685 N N . PHE A 1 97 ? -15.283 16.540 51.980 1.00 39.71 94 PHE X N 1
ATOM 686 C CA . PHE A 1 97 ? -15.514 16.648 50.548 1.00 40.09 94 PHE X CA 1
ATOM 687 C C . PHE A 1 97 ? -16.441 15.514 50.081 1.00 41.02 94 PHE X C 1
ATOM 688 O O . PHE A 1 97 ? -17.380 15.740 49.311 1.00 40.89 94 PHE X O 1
ATOM 696 N N . LYS A 1 98 ? -16.126 14.305 50.545 1.00 42.76 95 LYS X N 1
ATOM 697 C CA . LYS A 1 98 ? -16.900 13.095 50.268 1.00 44.60 95 LYS X CA 1
ATOM 698 C C . LYS A 1 98 ? -18.332 13.239 50.802 1.00 45.04 95 LYS X C 1
ATOM 699 O O . LYS A 1 98 ? -19.285 12.984 50.062 1.00 45.97 95 LYS X O 1
ATOM 705 N N . ASN A 1 99 ? -18.469 13.692 52.054 1.00 45.86 96 ASN X N 1
ATOM 706 C CA . ASN A 1 99 ? -19.774 13.833 52.730 1.00 46.86 96 ASN X CA 1
ATOM 707 C C . ASN A 1 99 ? -20.459 15.178 52.530 1.00 47.50 96 ASN X C 1
ATOM 708 O O . ASN A 1 99 ? -21.371 15.535 53.285 1.00 47.08 96 ASN X O 1
ATOM 713 N N . LYS A 1 100 ? -20.017 15.912 51.519 1.00 47.98 97 LYS X N 1
ATOM 714 C CA . LYS A 1 10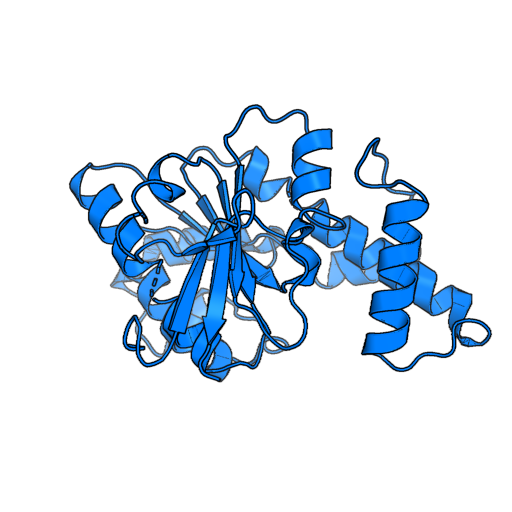0 ? -20.542 17.229 51.173 1.00 48.97 97 LYS X CA 1
ATOM 715 C C . LYS A 1 100 ? -22.059 17.399 51.371 1.00 50.24 97 LYS X C 1
ATOM 716 O O . LYS A 1 100 ? -22.514 18.334 52.047 1.00 50.25 97 LYS X O 1
ATOM 722 N N . LYS A 1 101 ? -22.828 16.492 50.777 1.00 51.51 98 LYS X N 1
ATOM 723 C CA . LYS A 1 101 ? -24.293 16.585 50.751 1.00 53.08 98 LYS X CA 1
ATOM 724 C C . LYS A 1 101 ? -24.931 16.254 52.102 1.00 53.66 98 LYS X C 1
ATOM 725 O O . LYS A 1 101 ? -26.135 16.425 52.291 1.00 53.87 98 LYS X O 1
ATOM 731 N N . THR A 1 102 ? -24.096 15.798 53.032 1.00 54.39 99 THR X N 1
ATOM 732 C CA . THR A 1 102 ? -24.503 15.308 54.351 1.00 54.97 99 THR X CA 1
ATOM 733 C C . THR A 1 102 ? -24.150 16.308 55.480 1.00 55.00 99 THR X C 1
ATOM 734 O O . THR A 1 102 ? -24.634 16.206 56.611 1.00 54.62 99 THR X O 1
ATOM 738 N N . ILE A 1 103 ? -23.323 17.293 55.142 1.00 54.96 100 ILE X N 1
ATOM 739 C CA . ILE A 1 103 ? -22.948 18.350 56.074 1.00 54.52 100 ILE X CA 1
ATOM 740 C C . ILE A 1 103 ? -23.841 19.565 55.820 1.00 54.56 100 ILE X C 1
ATOM 741 O O . ILE A 1 103 ? -23.959 20.044 54.693 1.00 54.82 100 ILE X O 1
ATOM 746 N N . LYS A 1 104 ? -24.519 20.031 56.860 1.00 54.74 101 LYS X N 1
ATOM 747 C CA . LYS A 1 104 ? -25.432 21.158 56.709 1.00 54.87 101 LYS X CA 1
ATOM 748 C C . LYS A 1 104 ? -24.703 22.443 57.107 1.00 54.22 101 LYS X C 1
ATOM 749 O O . LYS A 1 104 ? -23.701 22.389 57.820 1.00 54.11 101 LYS X O 1
ATOM 755 N N . ALA A 1 105 ? -25.215 23.586 56.648 1.00 53.92 102 ALA X N 1
ATOM 756 C CA . ALA A 1 105 ? -24.562 24.889 56.854 1.00 53.37 102 ALA X CA 1
ATOM 757 C C . ALA A 1 105 ? -24.049 25.132 58.273 1.00 52.97 102 ALA X C 1
ATOM 758 O O . ALA A 1 105 ? -23.056 25.813 58.456 1.00 53.03 102 ALA X O 1
ATOM 760 N N . ASN A 1 106 ? -24.719 24.557 59.267 1.00 52.87 103 ASN X N 1
ATOM 761 C CA . ASN A 1 106 ? -24.323 24.703 60.677 1.00 52.49 103 ASN X CA 1
ATOM 762 C C . ASN A 1 106 ? -23.420 23.580 61.197 1.00 51.90 103 ASN X C 1
ATOM 763 O O . ASN A 1 106 ? -22.896 23.654 62.322 1.00 51.73 103 ASN X O 1
ATOM 768 N N . GLU A 1 107 ? -23.245 22.541 60.377 1.00 51.18 104 GLU X N 1
ATOM 769 C CA . GLU A 1 107 ? -22.340 21.431 60.693 1.00 50.59 104 GLU X CA 1
ATOM 770 C C . GLU A 1 107 ? -20.977 21.643 60.038 1.00 49.80 104 GLU X C 1
ATOM 771 O O . GLU A 1 107 ? -20.041 20.875 60.287 1.00 49.55 104 GLU X O 1
ATOM 777 N N . LEU A 1 108 ? -20.885 22.673 59.193 1.00 49.07 105 LEU X N 1
ATOM 778 C CA . LEU A 1 108 ? -19.711 22.892 58.328 1.00 48.29 105 LEU X CA 1
ATOM 779 C C . LEU A 1 108 ? -18.429 23.081 59.115 1.00 47.77 105 LEU X C 1
ATOM 780 O O . LEU A 1 108 ? -17.432 22.420 58.832 1.00 47.99 105 LEU X O 1
ATOM 785 N N . THR A 1 109 ? -18.461 23.962 60.114 1.00 47.25 106 THR X N 1
ATOM 786 C CA . THR A 1 109 ? -17.283 24.232 60.948 1.00 46.75 106 THR X CA 1
ATOM 787 C C . THR A 1 109 ? -16.759 23.002 61.685 1.00 46.67 106 THR X C 1
ATOM 788 O O . THR A 1 109 ? -15.558 22.872 61.943 1.00 46.60 106 THR X O 1
ATOM 792 N N . ASN A 1 110 ? -17.665 22.088 62.017 1.00 46.63 107 ASN X N 1
ATOM 793 C CA . ASN A 1 110 ? -17.285 20.872 62.714 1.00 46.72 107 ASN X CA 1
ATOM 794 C C . ASN A 1 110 ? -16.692 19.827 61.747 1.00 45.81 107 ASN X C 1
ATOM 795 O O . ASN A 1 110 ? -15.736 19.116 62.082 1.00 44.88 107 ASN X O 1
ATOM 800 N N . ALA A 1 111 ? -17.264 19.762 60.546 1.00 45.40 108 ALA X N 1
ATOM 801 C CA . ALA A 1 111 ? -16.787 18.869 59.494 1.00 45.72 108 ALA X CA 1
ATOM 802 C C . ALA A 1 111 ? -15.348 19.199 59.091 1.00 45.74 108 ALA X C 1
ATOM 803 O O . ALA A 1 111 ? -14.537 18.294 58.865 1.00 46.28 108 ALA X O 1
ATOM 805 N N . LEU A 1 112 ? -15.038 20.496 59.035 1.00 45.26 109 LEU X N 1
ATOM 806 C CA . LEU A 1 112 ? -13.741 20.964 58.553 1.00 44.65 109 LEU X CA 1
ATOM 807 C C . LEU A 1 112 ? -12.745 21.019 59.683 1.00 44.56 109 LEU X C 1
ATOM 808 O O . LEU A 1 112 ? -11.570 21.307 59.470 1.00 44.90 109 LEU X O 1
ATOM 813 N N . ASN A 1 113 ? -13.212 20.741 60.896 1.00 44.26 110 ASN X N 1
ATOM 814 C CA . ASN A 1 113 ? -12.397 20.949 62.083 1.00 44.13 110 ASN X CA 1
ATOM 815 C C . ASN A 1 113 ?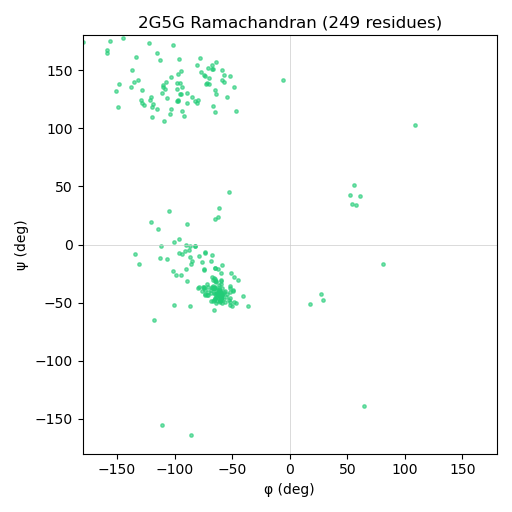 -11.808 22.381 62.146 1.00 43.76 110 ASN X C 1
ATOM 816 O O . ASN A 1 113 ? -10.635 22.576 62.481 1.00 43.00 110 ASN X O 1
ATOM 821 N N . TRP A 1 114 ? -12.636 23.367 61.811 1.00 44.01 111 TRP X N 1
ATOM 822 C CA . TRP A 1 114 ? -12.211 24.762 61.782 1.00 44.64 111 TRP X CA 1
ATOM 823 C C . TRP A 1 114 ? -11.483 25.114 63.061 1.00 45.02 111 TRP X C 1
ATOM 824 O O . TRP A 1 114 ? -11.928 24.734 64.150 1.00 44.92 111 TRP X O 1
ATOM 835 N N . ASP A 1 115 ? -10.360 25.820 62.924 1.00 45.34 112 ASP X N 1
ATOM 836 C CA . ASP A 1 115 ? -9.591 26.320 64.068 1.00 46.04 112 ASP X CA 1
ATOM 837 C C . ASP A 1 115 ? -10.115 27.688 64.446 1.00 46.21 112 ASP X C 1
ATOM 838 O O . ASP A 1 115 ? -10.264 28.565 63.594 1.00 46.08 112 ASP X O 1
ATOM 843 N N . LYS A 1 116 ? -10.398 27.876 65.736 1.00 46.44 113 LYS X N 1
ATOM 844 C CA . LYS A 1 116 ? -11.060 29.106 66.160 1.00 46.45 113 LYS X CA 1
ATOM 845 C C . LYS A 1 116 ? -10.140 30.323 66.274 1.00 45.65 113 LYS X C 1
ATOM 846 O O . LYS A 1 116 ? -10.632 31.445 66.390 1.00 45.64 113 LYS X O 1
ATOM 852 N N . VAL A 1 117 ? -8.822 30.111 66.183 1.00 45.14 114 VAL X N 1
ATOM 853 C CA . VAL A 1 117 ? -7.903 31.241 65.928 1.00 44.17 114 VAL X CA 1
ATOM 854 C C . VAL A 1 117 ? -8.333 32.093 64.706 1.00 43.35 114 VAL X C 1
ATOM 855 O O . VAL A 1 117 ? -8.013 33.282 64.636 1.00 43.23 114 VAL X O 1
ATOM 859 N N . TRP A 1 118 ? -9.084 31.481 63.780 1.00 41.68 115 TRP X N 1
ATOM 860 C CA . TRP A 1 118 ? -9.632 32.159 62.611 1.00 40.27 115 TRP X CA 1
ATOM 861 C C . TRP A 1 118 ? -11.112 32.385 62.859 1.00 40.86 115 TRP X C 1
ATOM 862 O O . TRP A 1 118 ? -11.880 31.426 62.903 1.00 41.01 115 TRP X O 1
ATOM 873 N N . LYS A 1 119 ? -11.521 33.643 63.021 1.00 41.20 116 LYS X N 1
ATOM 874 C CA . LYS A 1 119 ? -12.918 33.946 63.380 1.00 42.58 116 LYS X CA 1
ATOM 875 C C . LYS A 1 119 ? -13.887 33.537 62.281 1.00 41.97 116 LYS X C 1
ATOM 876 O O . LYS A 1 119 ? -13.897 34.144 61.197 1.00 41.86 116 LYS X O 1
ATOM 882 N N . TRP A 1 120 ? -14.733 32.550 62.585 1.00 41.05 117 TRP X N 1
ATOM 883 C CA . TRP A 1 120 ? -15.635 31.979 61.604 1.00 40.72 117 TRP X CA 1
ATOM 884 C C . TRP A 1 120 ? -16.412 33.038 60.846 1.00 40.75 117 TRP X C 1
ATOM 885 O O . TRP A 1 120 ? -16.600 32.910 59.634 1.00 40.62 117 TRP X O 1
ATOM 896 N N . LYS A 1 121 ? -16.843 34.083 61.559 1.00 40.69 118 LYS X N 1
ATOM 897 C CA . LYS A 1 121 ? -17.582 35.217 60.982 1.00 40.96 118 LYS X CA 1
ATOM 898 C C . LYS A 1 121 ? -16.903 35.787 59.738 1.00 39.16 118 LYS X C 1
ATOM 899 O O . LYS A 1 121 ? -17.565 36.154 58.754 1.00 39.40 118 LYS X O 1
ATOM 905 N N . ASP A 1 122 ? -15.581 35.845 59.797 1.00 37.98 119 ASP X N 1
ATOM 906 C CA . ASP A 1 122 ? -14.750 36.429 58.742 1.00 36.80 119 ASP X CA 1
ATOM 907 C C . ASP A 1 122 ? -14.486 35.469 57.579 1.00 36.22 119 ASP X C 1
ATOM 908 O O . ASP A 1 122 ? -13.817 35.839 56.602 1.00 34.62 119 ASP X O 1
ATOM 913 N N . TYR A 1 123 ? -15.007 34.242 57.695 1.00 35.52 120 TYR X N 1
ATOM 914 C CA . TYR A 1 123 ? -14.728 33.174 56.723 1.00 34.95 120 TYR X CA 1
ATOM 915 C C . TYR A 1 123 ? -15.973 32.441 56.222 1.00 35.13 120 TYR X C 1
ATOM 916 O O . TYR A 1 123 ? -15.934 31.821 55.176 1.00 34.02 120 TYR X O 1
ATOM 925 N N . GLU A 1 124 ? -17.092 32.575 56.931 1.00 35.14 121 GLU X N 1
ATOM 926 C CA . GLU A 1 124 ? -18.272 31.774 56.615 1.00 35.48 121 GLU X CA 1
ATOM 927 C C . GLU A 1 124 ? -18.811 31.938 55.215 1.00 35.36 121 GLU X C 1
ATOM 928 O O . GLU A 1 124 ? -19.185 30.950 54.585 1.00 34.86 121 GLU X O 1
ATOM 934 N N . GLN A 1 125 ? -18.875 33.176 54.736 1.00 35.10 122 GLN X N 1
ATOM 935 C CA . GLN A 1 125 ? -19.473 33.454 53.437 1.00 36.80 122 GLN X CA 1
ATOM 936 C C . GLN A 1 125 ? -18.647 32.775 52.349 1.00 35.34 122 GLN X C 1
ATOM 937 O O . GLN A 1 125 ? -19.198 32.068 51.505 1.00 35.57 122 GLN X O 1
ATOM 943 N N . PHE A 1 126 ? -17.333 32.988 52.383 1.00 34.17 123 PHE X N 1
ATOM 944 C CA . PHE A 1 126 ? -16.453 32.447 51.344 1.00 33.01 123 PHE X CA 1
ATOM 945 C C . PHE A 1 126 ? -16.381 30.916 51.419 1.00 33.11 123 PHE X C 1
ATOM 946 O O . PHE A 1 126 ? -16.542 30.222 50.394 1.00 33.27 123 PHE X O 1
ATOM 954 N N . VAL A 1 127 ? -16.146 30.409 52.625 1.00 33.20 124 VAL X N 1
ATOM 955 C CA . VAL A 1 127 ? -15.957 28.976 52.814 1.00 33.97 124 VAL X CA 1
ATOM 956 C C . VAL A 1 127 ? -17.241 28.186 52.486 1.00 34.81 124 VAL X C 1
ATOM 957 O O . VAL A 1 127 ? -17.153 27.064 51.998 1.00 35.04 124 VAL X O 1
ATOM 961 N N . ASN A 1 128 ? -18.413 28.782 52.719 1.00 35.56 125 ASN X N 1
ATOM 962 C CA . ASN A 1 128 ? -19.678 28.125 52.387 1.00 36.67 125 ASN X CA 1
ATOM 963 C C . ASN A 1 128 ? -19.853 27.964 50.914 1.00 36.66 125 ASN X C 1
ATOM 964 O O . ASN A 1 128 ? -20.159 26.865 50.462 1.00 37.29 125 ASN X O 1
ATOM 969 N N . VAL A 1 129 ? -19.630 29.055 50.170 1.00 36.03 126 VAL X N 1
ATOM 970 C CA . VAL A 1 129 ? -19.715 29.049 48.719 1.00 35.31 126 VAL X CA 1
ATOM 971 C C . VAL A 1 129 ? -18.700 28.071 48.126 1.00 34.17 126 VAL X C 1
ATOM 972 O O . VAL A 1 129 ? -19.008 27.353 47.160 1.00 33.68 126 VAL X O 1
ATOM 976 N N . VAL A 1 130 ? -17.503 28.040 48.709 1.00 32.96 127 VAL X N 1
ATOM 977 C CA . VAL A 1 130 ? -16.454 27.124 48.235 1.00 32.52 127 VAL X CA 1
ATOM 978 C C . VAL A 1 130 ? -16.857 25.664 48.486 1.00 33.13 127 VAL X C 1
ATOM 979 O O . VAL A 1 130 ? -16.911 24.845 47.538 1.00 31.84 127 VAL X O 1
ATOM 983 N N . PHE A 1 131 ? -17.146 25.377 49.753 1.00 33.18 128 PHE X N 1
ATOM 984 C CA . PHE A 1 131 ? -17.436 24.034 50.201 1.00 34.12 128 PHE X CA 1
ATOM 985 C C . PHE A 1 131 ? -18.518 23.331 49.390 1.00 34.14 128 PHE X C 1
ATOM 986 O O . PHE A 1 131 ? -18.328 22.162 49.060 1.00 33.79 128 PHE X O 1
ATOM 994 N N . TYR A 1 132 ? -19.594 24.051 49.027 1.00 33.83 129 TYR X N 1
ATOM 995 C CA . TYR A 1 132 ? -20.755 23.469 48.312 1.00 33.56 129 TYR X CA 1
ATOM 996 C C . TYR A 1 132 ? -20.705 23.488 46.797 1.00 32.91 129 TYR X C 1
ATOM 997 O O . TYR A 1 132 ? -21.649 23.018 46.132 1.00 32.82 129 TYR X O 1
ATOM 1006 N N . SER A 1 133 ? -19.624 24.036 46.236 1.00 30.78 130 SER X N 1
ATOM 1007 C CA . SER A 1 133 ? -19.434 23.997 44.796 1.00 29.75 130 SER X CA 1
ATOM 1008 C C . SER A 1 133 ? -18.770 22.660 44.491 1.00 28.86 130 SER X C 1
ATOM 1009 O O . SER A 1 133 ? -18.719 21.784 45.330 1.00 29.16 130 SER X O 1
ATOM 1012 N N . LYS A 1 134 ? -18.213 22.533 43.300 1.00 29.60 131 LYS X N 1
ATOM 1013 C CA . LYS A 1 134 ? -17.450 21.353 42.924 1.00 29.13 131 LYS X CA 1
ATOM 1014 C C . LYS A 1 134 ? -15.996 21.364 43.416 1.00 29.38 131 LYS X C 1
ATOM 1015 O O . LYS A 1 134 ? -15.243 20.407 43.171 1.00 29.23 131 LYS X O 1
ATOM 1021 N N . SER A 1 135 ? -15.593 22.436 44.103 1.00 27.73 132 SER X N 1
ATOM 1022 C CA . SER A 1 135 ? -14.226 22.543 44.611 1.00 26.91 132 SER X CA 1
ATOM 1023 C C . SER A 1 135 ? -13.972 21.662 45.811 1.00 26.44 132 SER X C 1
ATOM 1024 O O . SER A 1 135 ? -14.853 21.474 46.645 1.00 26.48 132 SER X O 1
ATOM 1027 N N . LYS A 1 136 ? -12.756 21.147 45.919 1.00 24.99 133 LYS X N 1
ATOM 1028 C CA . LYS A 1 136 ? -12.311 20.581 47.176 1.00 24.62 133 LYS X CA 1
ATOM 1029 C C . LYS A 1 136 ? -11.514 21.614 47.989 1.00 25.06 133 LYS X C 1
ATOM 1030 O O . LYS A 1 136 ? -10.689 22.376 47.442 1.00 24.16 133 LYS X O 1
ATOM 1036 N N . ILE A 1 137 ? -11.756 21.640 49.292 1.00 24.24 134 ILE X N 1
ATOM 1037 C CA . ILE A 1 137 ? -10.933 22.476 50.189 1.00 25.29 134 ILE X CA 1
ATOM 1038 C C . ILE A 1 137 ? -9.664 21.766 50.609 1.00 25.47 134 ILE X C 1
ATOM 1039 O O . ILE A 1 137 ? -9.701 20.631 51.134 1.00 26.08 134 ILE X O 1
ATOM 1044 N N . LEU A 1 138 ? -8.531 22.435 50.392 1.00 24.58 135 LEU X N 1
ATOM 1045 C CA . LEU A 1 138 ? -7.240 21.910 50.799 1.00 23.74 135 LEU X CA 1
ATOM 1046 C C . LEU A 1 138 ? -6.692 22.678 52.011 1.00 23.75 135 LEU X C 1
ATOM 1047 O O . LEU A 1 138 ? -6.821 23.904 52.070 1.00 22.88 135 LEU X O 1
ATOM 1052 N N . GLY A 1 139 ? -6.087 21.955 52.961 1.00 22.65 136 GLY X N 1
ATOM 1053 C CA . GLY A 1 139 ? -5.290 22.586 54.033 1.00 22.55 136 GLY X CA 1
ATOM 1054 C C . GLY A 1 139 ? -3.920 22.949 53.498 1.00 22.39 136 GLY X C 1
ATOM 1055 O O . GLY A 1 139 ? -3.239 22.104 52.924 1.00 22.18 136 GLY X O 1
ATOM 1056 N N . ALA A 1 140 ? -3.535 24.228 53.617 1.00 22.71 137 ALA X N 1
ATOM 1057 C CA . ALA A 1 140 ? -2.310 24.708 52.982 1.00 23.40 137 ALA X CA 1
ATOM 1058 C C . ALA A 1 140 ? -1.178 24.821 53.971 1.00 24.23 137 ALA X C 1
ATOM 1059 O O . ALA A 1 140 ? -0.014 24.772 53.597 1.00 25.43 137 ALA X O 1
ATOM 1061 N N . ASN A 1 141 ? -1.521 24.951 55.247 1.00 26.10 138 ASN X N 1
ATOM 1062 C CA . ASN A 1 141 ? -0.583 25.469 56.253 1.00 26.97 138 ASN X CA 1
ATOM 1063 C C . ASN A 1 141 ? 0.095 24.408 57.157 1.00 27.65 138 ASN X C 1
ATOM 1064 O O . ASN A 1 141 ? -0.248 23.214 57.146 1.00 27.09 138 ASN X O 1
ATOM 1069 N N . LEU A 1 142 ? 1.064 24.870 57.938 1.00 28.08 139 LEU X N 1
ATOM 1070 C CA . LEU A 1 142 ? 1.602 24.144 59.096 1.00 29.28 139 LEU X CA 1
ATOM 1071 C C . LEU A 1 142 ? 0.519 23.842 60.141 1.00 29.60 139 LEU X C 1
ATOM 1072 O O . LEU A 1 142 ? -0.413 24.618 60.292 1.00 29.38 139 LEU X O 1
ATOM 1077 N N . SER A 1 143 ? 0.666 22.744 60.885 1.00 31.41 140 SER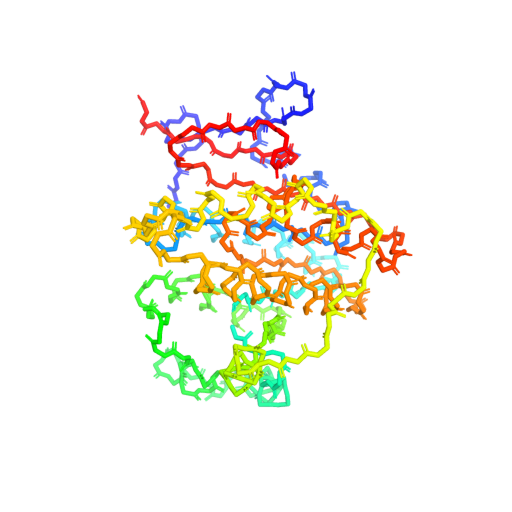 X N 1
ATOM 1078 C CA . SER A 1 143 ? -0.160 22.537 62.089 1.00 33.40 140 SER X CA 1
ATOM 1079 C C . SER A 1 143 ? 0.370 23.384 63.271 1.00 34.74 140 SER X C 1
ATOM 1080 O O . SER A 1 143 ? 1.512 23.819 63.250 1.00 35.06 140 SER X O 1
ATOM 1083 N N . ARG A 1 144 ? -0.473 23.614 64.278 1.00 37.02 141 ARG X N 1
ATOM 1084 C CA . ARG A 1 144 ? -0.060 24.197 65.585 1.00 39.10 141 ARG X CA 1
ATOM 1085 C C . ARG A 1 144 ? 1.186 23.526 66.132 1.00 38.98 141 ARG X C 1
ATOM 1086 O O . ARG A 1 144 ? 2.152 24.193 66.512 1.00 39.92 141 ARG X O 1
ATOM 1094 N N . SER A 1 145 ? 1.158 22.194 66.159 1.00 39.26 142 SER X N 1
ATOM 1095 C CA . SER A 1 145 ? 2.262 21.370 66.657 1.00 38.73 142 SER X CA 1
ATOM 1096 C C . SER A 1 145 ? 3.526 21.593 65.854 1.00 38.20 142 SER X C 1
ATOM 1097 O O . SER A 1 145 ? 4.626 21.659 66.420 1.00 37.56 142 SER X O 1
ATOM 1100 N N . GLU A 1 146 ? 3.376 21.683 64.525 1.00 37.10 143 GLU X N 1
ATOM 1101 C CA . GLU A 1 146 ? 4.506 21.991 63.654 1.00 36.39 143 GLU X CA 1
ATOM 1102 C C . GLU A 1 146 ? 5.090 23.381 63.969 1.00 36.04 143 GLU X C 1
ATOM 1103 O O . GLU A 1 146 ? 6.306 23.557 63.994 1.00 35.87 143 GLU X O 1
ATOM 1109 N N . ILE A 1 147 ? 4.211 24.349 64.211 1.00 37.12 144 ILE X N 1
ATOM 1110 C CA . ILE A 1 147 ? 4.619 25.737 64.472 1.00 36.94 144 ILE X CA 1
ATOM 1111 C C . ILE A 1 147 ? 5.338 25.856 65.813 1.00 38.28 144 ILE X C 1
ATOM 1112 O O . ILE A 1 147 ? 6.354 26.552 65.938 1.00 38.13 144 ILE X O 1
ATOM 1117 N N . THR A 1 148 ? 4.805 25.164 66.807 1.00 39.44 145 THR X N 1
ATOM 1118 C CA . THR A 1 148 ? 5.444 25.085 68.114 1.00 40.83 145 THR X CA 1
ATOM 1119 C C . THR A 1 148 ? 6.828 24.451 68.044 1.00 41.26 145 THR X C 1
ATOM 1120 O O . THR A 1 148 ? 7.773 24.945 68.680 1.00 41.75 145 THR X O 1
ATOM 1124 N N . SER A 1 149 ? 6.963 23.405 67.225 1.00 41.59 146 SER X N 1
ATOM 1125 C CA . SER A 1 149 ? 8.243 22.725 67.044 1.00 41.64 146 SER X CA 1
ATOM 1126 C C . SER A 1 149 ? 9.320 23.590 66.377 1.00 41.24 146 SER X C 1
ATOM 1127 O O . SER A 1 149 ? 10.491 23.518 66.747 1.00 40.75 146 SER X O 1
ATOM 1130 N N . ILE A 1 150 ? 8.924 24.404 65.390 1.00 40.84 147 ILE X N 1
ATOM 1131 C CA . ILE A 1 150 ? 9.842 25.349 64.742 1.00 40.35 147 ILE X CA 1
ATOM 1132 C C . ILE A 1 150 ? 10.316 26.438 65.729 1.00 40.57 147 ILE X C 1
ATOM 1133 O O . ILE A 1 150 ? 11.506 26.723 65.821 1.00 40.12 147 ILE X O 1
ATOM 1138 N N . TYR A 1 151 ? 9.368 27.027 66.450 1.00 41.52 148 TYR X N 1
ATOM 1139 C CA . TYR A 1 151 ? 9.634 28.014 67.493 1.00 42.83 148 TYR X CA 1
ATOM 1140 C C . TYR A 1 151 ? 10.666 27.512 68.515 1.00 43.70 148 TYR X C 1
ATOM 1141 O O . TYR A 1 151 ? 11.609 28.227 68.860 1.00 43.52 148 TYR X O 1
ATOM 1150 N N . ASN A 1 152 ? 10.496 26.270 68.965 1.00 44.28 149 ASN X N 1
ATOM 1151 C CA . ASN A 1 152 ? 11.410 25.662 69.924 1.00 45.08 149 ASN X CA 1
ATOM 1152 C C . ASN A 1 152 ? 12.767 25.274 69.315 1.00 46.12 149 ASN X C 1
ATOM 1153 O O . ASN A 1 152 ? 13.691 24.878 70.027 1.00 46.55 149 ASN X O 1
ATOM 1158 N N . GLY A 1 153 ? 12.897 25.417 67.998 1.00 46.76 150 GLY X N 1
ATOM 1159 C CA . GLY A 1 153 ? 14.187 25.266 67.327 1.00 47.71 150 GLY X CA 1
ATOM 1160 C C . GLY A 1 153 ? 14.330 24.013 66.474 1.00 48.58 150 GLY X C 1
ATOM 1161 O O . GLY A 1 153 ? 14.541 22.902 67.004 1.00 48.83 150 GLY X O 1
ATOM 1162 N N . ALA A 1 154 ? 14.217 24.199 65.158 1.00 47.95 151 ALA X N 1
ATOM 1163 C CA . ALA A 1 154 ? 14.438 23.140 64.181 1.00 48.07 151 ALA X CA 1
ATOM 1164 C C . ALA A 1 154 ? 15.543 23.587 63.216 1.00 48.08 151 ALA X C 1
ATOM 1165 O O . ALA A 1 154 ? 15.987 24.732 63.287 1.00 47.85 151 ALA X O 1
ATOM 1167 N N . GLN A 1 155 ? 15.986 22.691 62.325 1.00 48.19 152 GLN X N 1
ATOM 1168 C CA . GLN A 1 155 ? 17.055 23.008 61.370 1.00 48.13 152 GLN X CA 1
ATOM 1169 C C . GLN A 1 155 ? 16.578 24.005 60.306 1.00 47.25 152 GLN X C 1
ATOM 1170 O O . GLN A 1 155 ? 15.416 23.942 59.867 1.00 46.91 152 GLN X O 1
ATOM 1176 N N . PRO A 1 156 ? 17.476 24.929 59.900 1.00 46.39 153 PRO X N 1
ATOM 1177 C CA . PRO A 1 156 ? 17.169 26.016 58.977 1.00 45.17 153 PRO X CA 1
ATOM 1178 C C . PRO A 1 156 ? 16.618 25.562 57.633 1.00 43.71 153 PRO X C 1
ATOM 1179 O O . PRO A 1 156 ? 17.078 24.579 57.041 1.00 43.06 153 PRO X O 1
ATOM 1183 N N . LEU A 1 157 ? 15.629 26.316 57.173 1.00 42.26 154 LEU X N 1
ATOM 1184 C CA . LEU A 1 157 ? 15.071 26.183 55.864 1.00 40.37 154 LEU X CA 1
ATOM 1185 C C . LEU A 1 157 ? 16.105 26.517 54.784 1.00 40.16 154 LEU X C 1
ATOM 1186 O O . LEU A 1 157 ? 16.767 27.556 54.837 1.00 39.91 154 LEU X O 1
ATOM 1191 N N . LYS A 1 158 ? 16.237 25.622 53.807 1.00 39.69 155 LYS X N 1
ATOM 1192 C CA . LYS A 1 158 ? 17.089 25.855 52.644 1.00 40.04 155 LYS X CA 1
ATOM 1193 C C . LYS A 1 158 ? 16.289 26.436 51.478 1.00 39.25 155 LYS X C 1
ATOM 1194 O O . LYS A 1 158 ? 15.098 26.172 51.316 1.00 38.56 155 LYS X O 1
ATOM 1200 N N . GLY A 1 159 ? 16.966 27.235 50.667 1.00 38.63 156 GLY X N 1
ATOM 1201 C CA . GLY A 1 159 ? 16.338 27.913 49.551 1.00 37.93 156 GLY X CA 1
ATOM 1202 C C . GLY A 1 159 ? 17.409 28.711 48.850 1.00 37.94 156 GLY X C 1
ATOM 1203 O O . GLY A 1 159 ? 18.560 28.787 49.326 1.00 38.07 156 GLY X O 1
ATOM 1204 N N . TYR A 1 160 ? 17.025 29.295 47.724 1.00 36.91 157 TYR X N 1
ATOM 1205 C CA . TYR A 1 160 ? 17.893 30.135 46.936 1.00 36.33 157 TYR X CA 1
ATOM 1206 C C . TYR A 1 160 ? 17.294 31.532 46.887 1.00 34.40 157 TYR X C 1
ATOM 1207 O O . TYR A 1 160 ? 17.862 32.461 47.451 1.00 35.14 157 TYR X O 1
ATOM 1216 N N . VAL A 1 161 ? 16.130 31.704 46.269 1.00 30.87 158 VAL X N 1
ATOM 1217 C CA . VAL A 1 161 ? 15.509 33.040 46.286 1.00 28.44 158 VAL X CA 1
ATOM 1218 C C . VAL A 1 161 ? 14.580 33.280 47.468 1.00 26.89 158 VAL X C 1
ATOM 1219 O O . VAL A 1 161 ? 14.288 34.432 47.798 1.00 26.66 158 VAL X O 1
ATOM 1223 N N . SER A 1 162 ? 14.081 32.211 48.089 1.00 24.18 159 SER X N 1
ATOM 1224 C CA . SER A 1 162 ? 13.064 32.387 49.117 1.00 23.73 159 SER X CA 1
ATOM 1225 C C . SER A 1 162 ? 13.622 32.656 50.515 1.00 24.19 159 SER X C 1
ATOM 1226 O O . SER A 1 162 ? 12.888 33.117 51.377 1.00 25.04 159 SER X O 1
ATOM 1229 N N . THR A 1 163 ? 14.899 32.373 50.726 1.00 25.44 160 THR X N 1
ATOM 1230 C CA . THR A 1 163 ? 15.481 32.430 52.087 1.00 27.15 160 THR X CA 1
ATOM 1231 C C . THR A 1 163 ? 16.628 33.430 52.198 1.00 28.06 160 THR X C 1
ATOM 1232 O O . THR A 1 163 ? 17.440 33.335 53.116 1.00 29.46 160 THR X O 1
ATOM 1236 N N . THR A 1 164 ? 16.702 34.376 51.265 1.00 29.27 161 THR X N 1
ATOM 1237 C CA . THR A 1 164 ? 17.791 35.372 51.262 1.00 30.15 161 THR X CA 1
ATOM 1238 C C . THR A 1 164 ? 17.726 36.242 52.500 1.00 30.73 161 THR X C 1
ATOM 1239 O O . THR A 1 164 ? 16.658 36.401 53.103 1.00 30.99 161 THR X O 1
ATOM 1243 N N . ASN A 1 165 ? 18.862 36.848 52.869 1.00 32.11 162 ASN X N 1
ATOM 1244 C CA . ASN A 1 165 ? 18.874 37.767 54.006 1.00 32.25 162 ASN X CA 1
ATOM 1245 C C . ASN A 1 165 ? 17.938 38.918 53.774 1.00 31.84 162 ASN X C 1
ATOM 1246 O O . ASN A 1 165 ? 17.324 39.412 54.710 1.00 31.42 162 ASN X O 1
ATOM 1251 N N . GLU A 1 166 ? 17.835 39.337 52.511 1.00 31.07 163 GLU X N 1
ATOM 1252 C CA . GLU A 1 166 ? 16.996 40.459 52.128 1.00 32.07 163 GLU X CA 1
ATOM 1253 C C . GLU A 1 166 ? 15.531 40.134 52.423 1.00 29.85 163 GLU X C 1
ATOM 1254 O O . GLU A 1 166 ? 14.816 40.932 53.003 1.00 29.67 163 GLU X O 1
ATOM 1260 N N . VAL A 1 167 ? 15.080 38.958 52.003 1.00 29.76 164 VAL X N 1
ATOM 1261 C CA . VAL A 1 167 ? 13.710 38.507 52.329 1.00 27.79 164 VAL X CA 1
ATOM 1262 C C . VAL A 1 167 ? 13.466 38.423 53.847 1.00 27.59 164 VAL X C 1
ATOM 1263 O O . VAL A 1 167 ? 12.464 38.968 54.364 1.00 27.03 164 VAL X O 1
ATOM 1267 N N . LYS A 1 168 ? 14.379 37.745 54.542 1.00 27.91 165 LYS X N 1
ATOM 1268 C CA . LYS A 1 168 ? 14.303 37.590 56.006 1.00 29.88 165 LYS X CA 1
ATOM 1269 C C . LYS A 1 168 ? 14.265 38.911 56.749 1.00 29.90 165 LYS X C 1
ATOM 1270 O O . LYS A 1 168 ? 13.526 39.047 57.709 1.00 29.48 165 LYS X O 1
ATOM 1276 N N . LYS A 1 169 ? 15.066 39.882 56.303 1.00 31.84 166 LYS X N 1
ATOM 1277 C CA . LYS A 1 169 ? 15.065 41.224 56.935 1.00 32.20 166 LYS X CA 1
ATOM 1278 C C . LYS A 1 169 ? 13.760 41.961 56.670 1.00 32.10 166 LYS X C 1
ATOM 1279 O O . LYS A 1 169 ? 13.231 42.635 57.554 1.00 32.09 166 LYS X O 1
ATOM 1285 N N . GLN A 1 170 ? 13.222 41.838 55.454 1.00 31.44 167 GLN X N 1
ATOM 1286 C CA . GLN A 1 170 ? 11.929 42.457 55.174 1.00 30.83 167 GLN X CA 1
ATOM 1287 C C . GLN A 1 170 ? 10.865 41.856 56.075 1.00 29.91 167 GLN X C 1
ATOM 1288 O O . GLN A 1 170 ? 10.009 42.571 56.568 1.00 29.31 167 GLN X O 1
ATOM 1294 N N . LEU A 1 171 ? 10.913 40.534 56.256 1.00 30.19 168 LEU X N 1
ATOM 1295 C CA . LEU A 1 171 ? 9.978 39.848 57.135 1.00 30.34 168 LEU X CA 1
ATOM 1296 C C . LEU A 1 171 ? 10.188 40.274 58.602 1.00 31.44 168 LEU X C 1
ATOM 1297 O O . LEU A 1 171 ? 9.230 40.460 59.341 1.00 31.60 168 LEU X O 1
ATOM 1302 N N . PHE A 1 172 ? 11.446 40.397 59.001 1.00 32.86 169 PHE X N 1
ATOM 1303 C CA . PHE A 1 172 ? 11.821 40.911 60.341 1.00 34.60 169 PHE X CA 1
ATOM 1304 C C . PHE A 1 172 ? 11.117 42.232 60.666 1.00 34.75 169 PHE X C 1
ATOM 1305 O O . PHE A 1 172 ? 10.440 42.340 61.696 1.00 34.36 169 PHE X O 1
ATOM 1313 N N . ASP A 1 173 ? 11.240 43.213 59.765 1.00 35.45 170 ASP X N 1
ATOM 1314 C CA . ASP A 1 173 ? 10.689 44.565 59.983 1.00 36.48 170 ASP X CA 1
ATOM 1315 C C . ASP A 1 173 ? 9.178 44.601 59.900 1.00 36.89 170 ASP X C 1
ATOM 1316 O O . ASP A 1 173 ? 8.521 45.394 60.582 1.00 36.51 170 ASP X O 1
ATOM 1321 N N . ILE A 1 174 ? 8.612 43.766 59.028 1.00 37.11 171 ILE X N 1
ATOM 1322 C CA . ILE A 1 174 ? 7.153 43.668 58.921 1.00 36.99 171 ILE X CA 1
ATOM 1323 C C . ILE A 1 174 ? 6.539 43.143 60.225 1.00 37.44 171 ILE X C 1
ATOM 1324 O O . ILE A 1 174 ? 5.529 43.656 60.707 1.00 37.80 171 ILE X O 1
ATOM 1329 N N . ILE A 1 175 ? 7.153 42.102 60.774 1.00 37.71 172 ILE X N 1
ATOM 1330 C CA . ILE A 1 175 ? 6.636 41.446 61.959 1.00 38.11 172 ILE X CA 1
ATOM 1331 C C . ILE A 1 175 ? 6.875 42.341 63.178 1.00 39.85 172 ILE X C 1
ATOM 1332 O O . ILE A 1 175 ? 5.993 42.502 64.035 1.00 39.82 172 ILE X O 1
ATOM 1337 N N . SER A 1 176 ? 8.068 42.928 63.243 1.00 41.91 173 SER X N 1
ATOM 1338 C CA . SER A 1 176 ? 8.376 43.898 64.301 1.00 43.75 173 SER X CA 1
ATOM 1339 C C . SER A 1 176 ? 7.300 44.987 64.369 1.00 44.56 173 SER X C 1
ATOM 1340 O O . SER A 1 176 ? 6.757 45.256 65.429 1.00 45.02 173 SER X O 1
ATOM 1343 N N . LEU A 1 177 ? 6.969 45.576 63.223 1.00 46.03 174 LEU X N 1
ATOM 1344 C CA . LEU A 1 177 ? 5.945 46.609 63.136 1.00 47.61 174 LEU X CA 1
ATOM 1345 C C . LEU A 1 177 ? 4.519 46.107 63.415 1.00 48.78 174 LEU X C 1
ATOM 1346 O O . LEU A 1 177 ? 3.700 46.829 64.002 1.00 49.15 174 LEU X O 1
ATOM 1351 N N . SER A 1 178 ? 4.218 44.887 62.970 1.00 49.94 175 SER X N 1
ATOM 1352 C CA . SER A 1 178 ? 2.894 44.289 63.168 1.00 51.05 175 SER X CA 1
ATOM 1353 C C . SER A 1 178 ? 2.590 44.063 64.642 1.00 51.67 175 SER X C 1
ATOM 1354 O O . SER A 1 178 ? 1.430 44.142 65.069 1.00 51.54 175 SER X O 1
ATOM 1357 N N . HIS A 1 179 ? 3.635 43.779 65.411 1.00 52.51 176 HIS X N 1
ATOM 1358 C CA . HIS A 1 179 ? 3.453 43.420 66.804 1.00 53.91 176 HIS X CA 1
ATOM 1359 C C . HIS A 1 179 ? 4.002 44.489 67.750 1.00 55.09 176 HIS X C 1
ATOM 1360 O O . HIS A 1 179 ? 3.880 44.362 68.969 1.00 55.55 176 HIS X O 1
ATOM 1367 N N . LYS A 1 180 ? 4.567 45.553 67.172 1.00 56.26 177 LYS X N 1
ATOM 1368 C CA . LYS A 1 180 ? 5.183 46.654 67.922 1.00 57.25 177 LYS X CA 1
ATOM 1369 C C . LYS A 1 180 ? 6.252 46.091 68.862 1.00 57.77 177 LYS X C 1
ATOM 1370 O O . LYS A 1 180 ? 6.235 46.352 70.062 1.00 58.17 177 LYS X O 1
ATOM 1376 N N . LEU A 1 181 ? 7.155 45.287 68.306 1.00 58.18 178 LEU X N 1
ATOM 1377 C CA . LEU A 1 181 ? 8.211 44.636 69.079 1.00 58.83 178 LEU X CA 1
ATOM 1378 C C . LEU A 1 181 ? 9.552 45.262 68.745 1.00 59.15 178 LEU X C 1
ATOM 1379 O O . LEU A 1 181 ? 10.098 45.024 67.658 1.00 59.24 178 LEU X O 1
ATOM 1384 N N . ASN A 1 182 ? 10.074 46.061 69.679 1.00 59.37 179 ASN X N 1
ATOM 1385 C CA . ASN A 1 182 ? 11.380 46.704 69.530 1.00 59.64 179 ASN X CA 1
ATOM 1386 C C . ASN A 1 182 ? 12.473 45.738 69.045 1.00 59.65 179 ASN X C 1
ATOM 1387 O O . ASN A 1 182 ? 12.825 44.791 69.754 1.00 59.89 179 ASN X O 1
ATOM 1392 N N . PRO A 1 183 ? 13.000 45.974 67.827 1.00 59.68 180 PRO X N 1
ATOM 1393 C CA . PRO A 1 183 ? 13.993 45.112 67.169 1.00 59.72 180 PRO X CA 1
ATOM 1394 C C . PRO A 1 183 ? 15.207 44.702 68.016 1.00 59.92 180 PRO X C 1
ATOM 1395 O O . PRO A 1 183 ? 15.788 43.642 67.770 1.00 59.93 180 PRO X O 1
ATOM 1399 N N . GLU A 1 184 ? 15.584 45.533 68.991 1.00 60.04 181 GLU X N 1
ATOM 1400 C CA . GLU A 1 184 ? 16.766 45.288 69.823 1.00 59.94 181 GLU X CA 1
ATOM 1401 C C . GLU A 1 184 ? 16.442 44.402 71.018 1.00 59.76 181 GLU X C 1
ATOM 1402 O O . GLU A 1 184 ? 17.107 43.385 71.250 1.00 59.85 181 GLU X O 1
ATOM 1408 N N . GLU A 1 185 ? 15.425 44.807 71.777 1.00 59.43 182 GLU X N 1
ATOM 1409 C CA . GLU A 1 185 ? 14.964 44.062 72.936 1.00 59.20 182 GLU X CA 1
ATOM 1410 C C . GLU A 1 185 ? 14.459 42.671 72.532 1.00 58.57 182 GLU X C 1
ATOM 1411 O O . GLU A 1 185 ? 14.763 41.676 73.203 1.00 58.28 182 GLU X O 1
ATOM 1417 N N . ASN A 1 186 ? 13.709 42.626 71.426 1.00 57.59 183 ASN X N 1
ATOM 1418 C CA . ASN A 1 186 ? 12.946 41.445 71.010 1.00 56.50 183 ASN X CA 1
ATOM 1419 C C . ASN A 1 186 ? 13.563 40.670 69.844 1.00 55.71 183 ASN X C 1
ATOM 1420 O O . ASN A 1 186 ? 12.852 40.007 69.081 1.00 55.52 183 ASN X O 1
ATOM 1425 N N . LYS A 1 187 ? 14.889 40.729 69.731 1.00 54.58 184 LYS X N 1
ATOM 1426 C CA . LYS A 1 187 ? 15.618 40.171 68.588 1.00 53.26 184 LYS X CA 1
ATOM 1427 C C . LYS A 1 187 ? 15.454 38.661 68.402 1.00 52.46 184 LYS X C 1
ATOM 1428 O O . LYS A 1 187 ? 15.291 38.177 67.272 1.00 52.31 184 LYS X O 1
ATOM 1434 N N . GLU A 1 188 ? 15.529 37.923 69.505 1.00 50.75 185 GLU X N 1
ATOM 1435 C CA . GLU A 1 188 ? 15.477 36.472 69.449 1.00 49.46 185 GLU X CA 1
ATOM 1436 C C . GLU A 1 188 ? 14.077 35.994 69.092 1.00 47.77 185 GLU X C 1
ATOM 1437 O O . GLU A 1 188 ? 13.921 35.068 68.284 1.00 47.23 185 GLU X O 1
ATOM 1443 N N . LEU A 1 189 ? 13.077 36.652 69.678 1.00 45.95 186 LEU X N 1
ATOM 1444 C CA . LEU A 1 189 ? 11.679 36.417 69.359 1.00 44.74 186 LEU X CA 1
ATOM 1445 C C . LEU A 1 189 ? 11.362 36.684 67.875 1.00 44.39 186 LEU X C 1
ATOM 1446 O O . LEU A 1 189 ? 10.679 35.880 67.231 1.00 44.07 186 LEU X O 1
ATOM 1451 N N . LEU A 1 190 ? 11.853 37.810 67.353 1.00 43.22 187 LEU X N 1
ATOM 1452 C CA . LEU A 1 190 ? 11.533 38.225 65.989 1.00 42.39 187 LEU X CA 1
ATOM 1453 C C . LEU A 1 190 ? 12.141 37.269 64.967 1.00 41.73 187 LEU X C 1
ATOM 1454 O O . LEU A 1 190 ? 11.500 36.955 63.960 1.00 41.79 187 LEU X O 1
ATOM 1459 N N . ASP A 1 191 ? 13.348 36.781 65.241 1.00 40.56 188 ASP X N 1
ATOM 1460 C CA . ASP A 1 191 ? 13.996 35.818 64.366 1.00 40.32 188 ASP X CA 1
ATOM 1461 C C . ASP A 1 191 ? 13.239 34.481 64.351 1.00 39.61 188 ASP X C 1
ATOM 1462 O O . ASP A 1 191 ? 13.264 33.777 63.346 1.00 39.12 188 ASP X O 1
ATOM 1467 N N . LYS A 1 192 ? 12.584 34.145 65.466 1.00 37.96 189 LYS X N 1
ATOM 1468 C CA . LYS A 1 192 ? 11.783 32.933 65.559 1.00 36.94 189 LYS X CA 1
ATOM 1469 C C . LYS A 1 192 ? 10.499 33.083 64.743 1.00 35.55 189 LYS X C 1
ATOM 1470 O O . LYS A 1 192 ? 10.084 32.151 64.057 1.00 35.23 189 LYS X O 1
ATOM 1476 N N . LEU A 1 193 ? 9.873 34.247 64.857 1.00 33.70 190 LEU X N 1
ATOM 1477 C CA . LEU A 1 193 ? 8.668 34.562 64.122 1.00 33.72 190 LEU X CA 1
ATOM 1478 C C . LEU A 1 193 ? 8.940 34.642 62.606 1.00 33.04 190 LEU X C 1
ATOM 1479 O O . LEU A 1 193 ? 8.107 34.212 61.812 1.00 32.46 190 LEU X O 1
ATOM 1484 N N . VAL A 1 194 ? 10.102 35.178 62.232 1.00 32.56 191 VAL X N 1
ATOM 1485 C CA . VAL A 1 194 ? 10.532 35.196 60.822 1.00 32.73 191 VAL X CA 1
ATOM 1486 C C . VAL A 1 194 ? 10.661 33.774 60.281 1.00 32.60 191 VAL X C 1
ATOM 1487 O O . VAL A 1 194 ? 10.124 33.476 59.208 1.00 32.58 191 VAL X O 1
ATOM 1491 N N . GLU A 1 195 ? 11.343 32.900 61.027 1.00 32.30 192 GLU X N 1
ATOM 1492 C CA . GLU A 1 195 ? 11.509 31.508 60.616 1.00 32.94 192 GLU X CA 1
ATOM 1493 C C . GLU A 1 195 ? 10.189 30.769 60.483 1.00 32.22 192 GLU X C 1
ATOM 1494 O O . GLU A 1 195 ? 10.031 29.960 59.553 1.00 31.31 192 GLU X O 1
ATOM 1500 N N . ILE A 1 196 ? 9.244 31.071 61.378 1.00 31.71 193 ILE X N 1
ATOM 1501 C CA . ILE A 1 196 ? 7.891 30.502 61.316 1.00 31.35 193 ILE X CA 1
ATOM 1502 C C . ILE A 1 196 ? 7.125 30.949 60.073 1.00 31.54 193 ILE X C 1
ATOM 1503 O O . ILE A 1 196 ? 6.429 30.126 59.450 1.00 31.82 193 ILE X O 1
ATOM 1508 N N . GLN A 1 197 ? 7.220 32.241 59.732 1.00 30.19 194 GLN X N 1
ATOM 1509 C CA . GLN A 1 197 ? 6.622 32.758 58.470 1.00 28.87 194 GLN X CA 1
ATOM 1510 C C . GLN A 1 197 ? 7.214 32.049 57.261 1.00 27.69 194 GLN X C 1
ATOM 1511 O O . GLN A 1 197 ? 6.481 31.609 56.359 1.00 28.61 194 GLN X O 1
ATOM 1517 N N . GLN A 1 198 ? 8.526 31.924 57.253 1.00 26.16 195 GLN X N 1
ATOM 1518 C CA . GLN A 1 198 ? 9.270 31.281 56.168 1.00 27.08 195 GLN X CA 1
ATOM 1519 C C . GLN A 1 198 ? 8.830 29.823 55.975 1.00 27.27 195 GLN X C 1
ATOM 1520 O O . GLN A 1 198 ? 8.609 29.364 54.837 1.00 26.14 195 GLN X O 1
ATOM 1526 N N . PHE A 1 199 ? 8.713 29.103 57.098 1.00 26.79 196 PHE X N 1
ATOM 1527 C CA . PHE A 1 199 ? 8.192 27.735 57.092 1.00 27.63 196 PHE X CA 1
ATOM 1528 C C . PHE A 1 199 ? 6.740 27.619 56.618 1.00 26.09 196 PHE X C 1
ATOM 1529 O O . PHE A 1 199 ? 6.430 26.676 55.886 1.00 26.82 196 PHE X O 1
ATOM 1537 N N . LYS A 1 200 ? 5.858 28.535 57.049 1.00 24.70 197 LYS X N 1
ATOM 1538 C CA . LYS A 1 200 ? 4.454 28.573 56.620 1.00 24.62 197 LYS X CA 1
ATOM 1539 C C . LYS A 1 200 ? 4.412 28.748 55.108 1.00 24.31 197 LYS X C 1
ATOM 1540 O O . LYS A 1 200 ? 3.691 28.040 54.412 1.00 24.12 197 LYS X O 1
ATOM 1546 N N . ASP A 1 201 ? 5.221 29.677 54.610 1.00 23.60 198 ASP X N 1
ATOM 1547 C CA . ASP A 1 201 ? 5.305 29.976 53.170 1.00 23.00 198 ASP X CA 1
ATOM 1548 C C . ASP A 1 201 ? 5.779 28.787 52.342 1.00 22.79 198 ASP X C 1
ATOM 1549 O O . ASP A 1 201 ? 5.228 28.496 51.274 1.00 21.76 198 ASP X O 1
ATOM 1554 N N . ARG A 1 202 ? 6.744 28.049 52.889 1.00 21.88 199 ARG X N 1
ATOM 1555 C CA . ARG A 1 202 ? 7.303 26.872 52.263 1.00 22.71 199 ARG X CA 1
ATOM 1556 C C . ARG A 1 202 ? 6.251 25.764 52.144 1.00 22.72 199 ARG X C 1
ATOM 1557 O O . ARG A 1 202 ? 6.115 25.158 51.085 1.00 22.27 199 ARG X O 1
ATOM 1565 N N . ARG A 1 203 ? 5.519 25.537 53.228 1.00 22.35 200 ARG X N 1
ATOM 1566 C CA . ARG A 1 203 ? 4.465 24.506 53.270 1.00 22.73 200 ARG X CA 1
ATOM 1567 C C . ARG A 1 203 ? 3.319 24.831 52.319 1.00 22.29 200 ARG X C 1
ATOM 1568 O O . ARG A 1 203 ? 2.960 23.978 51.513 1.00 21.06 200 ARG X O 1
ATOM 1584 N N . ALA A 1 205 ? 3.435 26.752 49.727 1.00 20.53 202 ALA X N 1
ATOM 1585 C CA . ALA A 1 205 ? 4.049 26.491 48.397 1.00 20.31 202 ALA X CA 1
ATOM 1586 C C . ALA A 1 205 ? 4.105 25.010 48.037 1.00 20.80 202 ALA X C 1
ATOM 1587 O O . ALA A 1 205 ? 3.815 24.625 46.892 1.00 19.06 202 ALA X O 1
ATOM 1589 N N . ASP A 1 206 ? 4.477 24.184 49.010 1.00 20.04 203 ASP X N 1
ATOM 1590 C CA . ASP A 1 206 ? 4.611 22.747 48.792 1.00 22.42 203 ASP X CA 1
ATOM 1591 C C . ASP A 1 206 ? 3.235 22.213 48.352 1.00 21.92 203 ASP X C 1
ATOM 1592 O O . ASP A 1 206 ? 3.116 21.535 47.333 1.00 22.22 203 ASP X O 1
ATOM 1597 N N . VAL A 1 207 ? 2.192 22.603 49.071 1.00 22.10 204 VAL X N 1
ATOM 1598 C CA . VAL A 1 207 ? 0.820 22.148 48.785 1.00 22.14 204 VAL X CA 1
ATOM 1599 C C . VAL A 1 207 ? 0.414 22.567 47.356 1.00 21.68 204 VAL X C 1
ATOM 1600 O O . VAL A 1 207 ? -0.182 21.763 46.588 1.00 19.89 204 VAL X O 1
ATOM 1604 N N . LEU A 1 208 ? 0.777 23.788 46.980 1.00 19.91 205 LEU X N 1
ATOM 1605 C CA . LEU A 1 208 ? 0.305 24.350 45.703 1.00 20.37 205 LEU X CA 1
ATOM 1606 C C . LEU A 1 208 ? 1.060 23.744 44.516 1.00 19.91 205 LEU X C 1
ATOM 1607 O O . LEU A 1 208 ? 0.480 23.413 43.474 1.00 20.55 205 LEU X O 1
ATOM 1612 N N . VAL A 1 209 ? 2.350 23.560 44.712 1.00 20.61 206 VAL X N 1
ATOM 1613 C CA . VAL A 1 209 ? 3.243 23.070 43.691 1.00 21.11 206 VAL X CA 1
ATOM 1614 C C . VAL A 1 209 ? 2.898 21.623 43.309 1.00 21.13 206 VAL X C 1
ATOM 1615 O O . VAL A 1 209 ? 2.990 21.249 42.139 1.00 21.69 206 VAL X O 1
ATOM 1619 N N . HIS A 1 210 ? 2.515 20.828 44.301 1.00 20.15 207 HIS X N 1
ATOM 1620 C CA . HIS A 1 210 ? 2.259 19.409 44.038 1.00 20.85 207 HIS X CA 1
ATOM 1621 C C . HIS A 1 210 ? 0.832 19.063 43.678 1.00 20.31 207 HIS X C 1
ATOM 1622 O O . HIS A 1 210 ? 0.557 17.924 43.312 1.00 19.39 207 HIS X O 1
ATOM 1629 N N . HIS A 1 211 ? -0.070 20.035 43.744 1.00 19.91 208 HIS X N 1
ATOM 1630 C CA . HIS A 1 211 ? -1.474 19.753 43.504 1.00 20.52 208 HIS X CA 1
ATOM 1631 C C . HIS A 1 211 ? -1.749 19.462 42.021 1.00 20.21 208 HIS X C 1
ATOM 1632 O O . HIS A 1 211 ? -1.222 20.144 41.138 1.00 20.77 208 HIS X O 1
ATOM 1639 N N . VAL A 1 212 ? -2.593 18.467 41.750 1.00 20.92 209 VAL X N 1
ATOM 1640 C CA . VAL A 1 212 ? -2.802 18.041 40.331 1.00 21.65 209 VAL X CA 1
ATOM 1641 C C . VAL A 1 212 ? -3.879 18.823 39.556 1.00 21.15 209 VAL X C 1
ATOM 1642 O O . VAL A 1 212 ? -4.001 18.668 38.336 1.00 22.66 209 VAL X O 1
ATOM 1646 N N . ASN A 1 213 ? -4.665 19.628 40.274 1.00 20.53 210 ASN X N 1
ATOM 1647 C CA . ASN A 1 213 ? -5.727 20.448 39.668 1.00 20.20 210 ASN X CA 1
ATOM 1648 C C . ASN A 1 213 ? -5.388 21.930 39.786 1.00 19.85 210 ASN X C 1
ATOM 1649 O O . ASN A 1 213 ? -4.606 22.311 40.631 1.00 19.07 210 ASN X O 1
ATOM 1654 N N . LYS A 1 214 ? -5.996 22.752 38.929 1.00 19.99 211 LYS X N 1
ATOM 1655 C CA . LYS A 1 214 ? -5.944 24.197 39.129 1.00 18.97 211 LYS X CA 1
ATOM 1656 C C . LYS A 1 214 ? -6.387 24.523 40.552 1.00 19.17 211 LYS X C 1
ATOM 1657 O O . LYS A 1 214 ? -7.273 23.866 41.156 1.00 18.99 211 LYS X O 1
ATOM 1663 N N . VAL A 1 215 ? -5.766 25.545 41.127 1.00 19.04 212 VAL X N 1
ATOM 1664 C CA . VAL A 1 215 ? -5.954 25.798 42.560 1.00 19.29 212 VAL X CA 1
ATOM 1665 C C . VAL A 1 215 ? -5.866 27.278 42.848 1.00 18.91 212 VAL X C 1
ATOM 1666 O O . VAL A 1 215 ? -5.010 27.982 42.255 1.00 17.99 212 VAL X O 1
ATOM 1670 N N . LEU A 1 216 ? -6.771 27.739 43.723 1.00 18.07 213 LEU X N 1
ATOM 1671 C CA . LEU A 1 216 ? -6.693 29.078 44.309 1.00 18.25 213 LEU X CA 1
ATOM 1672 C C . LEU A 1 216 ? -6.355 28.998 45.817 1.00 19.18 213 LEU X C 1
ATOM 1673 O O . LEU A 1 216 ? -7.001 28.238 46.571 1.00 18.76 213 LEU X O 1
ATOM 1678 N N . LEU A 1 217 ? -5.352 29.781 46.242 1.00 18.14 214 LEU X N 1
ATOM 1679 C CA . LEU A 1 217 ? -5.039 29.962 47.650 1.00 19.97 214 LEU X CA 1
ATOM 1680 C C . LEU A 1 217 ? -5.652 31.256 48.183 1.00 21.37 214 LEU X C 1
ATOM 1681 O O . LEU A 1 217 ? -5.561 32.318 47.533 1.00 21.61 214 LEU X O 1
ATOM 1686 N N . LEU A 1 218 ? -6.279 31.159 49.350 1.00 21.27 215 LEU X N 1
ATOM 1687 C CA . LEU A 1 218 ? -6.597 32.361 50.130 1.00 23.36 215 LEU X CA 1
ATOM 1688 C C . LEU A 1 218 ? -5.645 32.408 51.322 1.00 23.23 215 LEU X C 1
ATOM 1689 O O . LEU A 1 218 ? -5.524 31.438 52.073 1.00 23.30 215 LEU X O 1
ATOM 1694 N N . ALA A 1 219 ? -4.946 33.536 51.486 1.00 23.64 216 ALA X N 1
ATOM 1695 C CA . ALA A 1 219 ? -3.937 33.686 52.534 1.00 23.38 216 ALA X CA 1
ATOM 1696 C C . ALA A 1 219 ? -3.737 35.185 52.775 1.00 23.15 216 ALA X C 1
ATOM 1697 O O . ALA A 1 219 ? -4.219 36.006 52.027 1.00 22.97 216 ALA X O 1
ATOM 1699 N N . GLY A 1 220 ? -3.058 35.535 53.855 1.00 23.91 217 GLY X N 1
ATOM 1700 C CA . GLY A 1 220 ? -2.852 36.948 54.140 1.00 23.90 217 GLY X CA 1
ATOM 1701 C C . GLY A 1 220 ? -1.941 37.531 53.084 1.00 23.79 217 GLY X C 1
ATOM 1702 O O . GLY A 1 220 ? -1.130 36.816 52.485 1.00 23.55 217 GLY X O 1
ATOM 1703 N N . SER A 1 221 ? -2.061 38.834 52.879 1.00 23.74 218 SER X N 1
ATOM 1704 C CA . SER A 1 221 ? -1.226 39.551 51.933 1.00 23.97 218 SER X CA 1
ATOM 1705 C C . SER A 1 221 ? 0.276 39.338 52.091 1.00 23.40 218 SER X C 1
ATOM 1706 O O . SER A 1 221 ? 0.986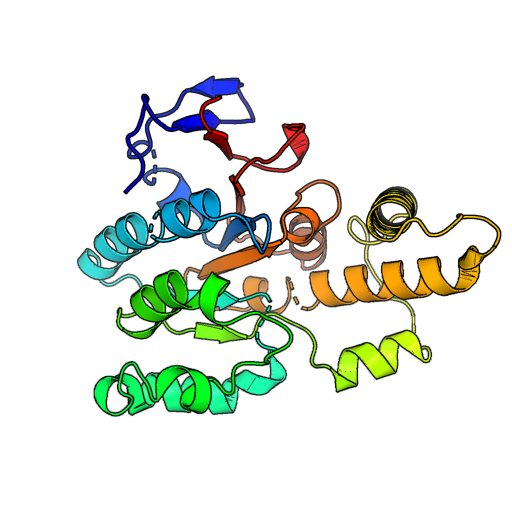 39.298 51.080 1.00 23.09 218 SER X O 1
ATOM 1709 N N . TYR A 1 222 ? 0.801 39.221 53.328 1.00 24.74 219 TYR X N 1
ATOM 1710 C CA . TYR A 1 222 ? 2.263 39.032 53.461 1.00 24.96 219 TYR X CA 1
ATOM 1711 C C . TYR A 1 222 ? 2.712 37.695 52.889 1.00 23.63 219 TYR X C 1
ATOM 1712 O O . TYR A 1 222 ? 3.847 37.574 52.381 1.00 22.20 219 TYR X O 1
ATOM 1721 N N . HIS A 1 223 ? 1.800 36.720 52.938 1.00 21.46 220 HIS X N 1
ATOM 1722 C CA . HIS A 1 223 ? 2.023 35.389 52.372 1.00 21.20 220 HIS X CA 1
ATOM 1723 C C . HIS A 1 223 ? 1.948 35.335 50.840 1.00 19.52 220 HIS X C 1
ATOM 1724 O O . HIS A 1 223 ? 2.681 34.602 50.200 1.00 20.25 220 HIS X O 1
ATOM 1731 N N . THR A 1 224 ? 1.064 36.111 50.267 1.00 20.19 221 THR X N 1
ATOM 1732 C CA . THR A 1 224 ? 0.877 36.058 48.821 1.00 19.86 221 THR X CA 1
ATOM 1733 C C . THR A 1 224 ? 1.869 36.954 48.073 1.00 20.70 221 THR X C 1
ATOM 1734 O O . THR A 1 224 ? 2.030 36.831 46.846 1.00 20.99 221 THR X O 1
ATOM 1738 N N . SER A 1 225 ? 2.524 37.853 48.818 1.00 20.70 222 SER X N 1
ATOM 1739 C CA . SER A 1 225 ? 3.449 38.809 48.241 1.00 20.83 222 SER X CA 1
ATOM 1740 C C . SER A 1 225 ? 4.537 38.130 47.396 1.00 21.11 222 SER X C 1
ATOM 1741 O O . SER A 1 225 ? 5.276 37.266 47.871 1.00 20.43 222 SER X O 1
ATOM 1744 N N . LYS A 1 226 ? 4.670 38.583 46.158 1.00 20.52 223 LYS X N 1
ATOM 1745 C CA . LYS A 1 226 ? 5.738 38.138 45.308 1.00 21.58 223 LYS X CA 1
ATOM 1746 C C . LYS A 1 226 ? 7.130 38.556 45.813 1.00 21.54 223 LYS X C 1
ATOM 1747 O O . LYS A 1 226 ? 8.106 37.999 45.370 1.00 22.11 223 LYS X O 1
ATOM 1753 N N . LYS A 1 227 ? 7.201 39.573 46.666 1.00 21.98 224 LYS X N 1
ATOM 1754 C CA . LYS A 1 227 ? 8.485 40.080 47.198 1.00 24.03 224 LYS X CA 1
ATOM 1755 C C . LYS A 1 227 ? 9.071 39.236 48.332 1.00 23.26 224 LYS X C 1
ATOM 1756 O O . LYS A 1 227 ? 10.279 39.085 48.425 1.00 23.80 224 LYS X O 1
ATOM 1762 N N . ILE A 1 228 ? 8.214 38.704 49.200 1.00 21.77 225 ILE X N 1
ATOM 1763 C CA . ILE A 1 228 ? 8.677 38.063 50.445 1.00 23.11 225 ILE X CA 1
ATOM 1764 C C . ILE A 1 228 ? 8.006 36.707 50.728 1.00 22.23 225 ILE X C 1
ATOM 1765 O O . ILE A 1 228 ? 8.368 36.036 51.699 1.00 23.48 225 ILE X O 1
ATOM 1770 N N . GLY A 1 229 ? 6.994 36.353 49.932 1.00 21.82 226 GLY X N 1
ATOM 1771 C CA . GLY A 1 229 ? 6.105 35.233 50.301 1.00 20.56 226 GLY X CA 1
ATOM 1772 C C . GLY A 1 229 ? 6.164 33.962 49.473 1.00 19.38 226 GLY X C 1
ATOM 1773 O O . GLY A 1 229 ? 7.167 33.628 48.830 1.00 18.28 226 GLY X O 1
ATOM 1774 N N . ILE A 1 230 ? 5.046 33.248 49.509 1.00 18.35 227 ILE X N 1
ATOM 1775 C CA . ILE A 1 230 ? 4.867 32.001 48.765 1.00 18.48 227 ILE X CA 1
ATOM 1776 C C . ILE A 1 230 ? 5.430 31.941 47.319 1.00 17.79 227 ILE X C 1
ATOM 1777 O O . ILE A 1 230 ? 6.042 30.939 46.966 1.00 18.00 227 ILE X O 1
ATOM 1782 N N . PRO A 1 231 ? 5.219 32.988 46.493 1.00 18.69 228 PRO X N 1
ATOM 1783 C CA . PRO A 1 231 ? 5.808 32.943 45.122 1.00 18.52 228 PRO X CA 1
ATOM 1784 C C . PRO A 1 231 ? 7.313 32.638 45.041 1.00 19.80 228 PRO X C 1
ATOM 1785 O O . PRO A 1 231 ? 7.746 31.924 44.125 1.00 19.38 228 PRO X O 1
ATOM 1789 N N . LEU A 1 232 ? 8.102 33.134 46.006 1.00 19.98 229 LEU X N 1
ATOM 1790 C CA . LEU A 1 232 ? 9.529 32.835 46.052 1.00 20.83 229 LEU X CA 1
ATOM 1791 C C . LEU A 1 232 ? 9.786 31.346 46.297 1.00 20.53 229 LEU X C 1
ATOM 1792 O O . LEU A 1 232 ? 10.713 30.771 45.734 1.00 20.37 229 LEU X O 1
ATOM 1797 N N . HIS A 1 233 ? 8.954 30.739 47.136 1.00 20.16 230 HIS X N 1
ATOM 1798 C CA . HIS A 1 233 ? 9.131 29.337 47.516 1.00 20.36 230 HIS X CA 1
ATOM 1799 C C . HIS A 1 233 ? 8.708 28.445 46.370 1.00 20.18 230 HIS X C 1
ATOM 1800 O O . HIS A 1 233 ? 9.378 27.446 46.084 1.00 20.49 230 HIS X O 1
ATOM 1807 N N . ILE A 1 234 ? 7.639 28.840 45.664 1.00 19.68 231 ILE X N 1
ATOM 1808 C CA . ILE A 1 234 ? 7.245 28.144 44.413 1.00 20.23 231 ILE X CA 1
ATOM 1809 C C . ILE A 1 234 ? 8.400 28.097 43.408 1.00 21.09 231 ILE X C 1
ATOM 1810 O O . ILE A 1 234 ? 8.684 27.058 42.812 1.00 22.09 231 ILE X O 1
ATOM 1815 N N . GLN A 1 235 ? 9.092 29.223 43.226 1.00 22.36 232 GLN X N 1
ATOM 1816 C CA . GLN A 1 235 ? 10.263 29.293 42.343 1.00 23.32 232 GLN X CA 1
ATOM 1817 C C . GLN A 1 235 ? 11.341 28.321 42.752 1.00 23.11 232 GLN X C 1
ATOM 1818 O O . GLN A 1 235 ? 11.908 27.630 41.895 1.00 22.60 232 GLN X O 1
ATOM 1824 N N . ASP A 1 236 ? 11.644 28.294 44.063 1.00 22.88 233 ASP X N 1
ATOM 1825 C CA . ASP A 1 236 ? 12.665 27.386 44.631 1.00 23.20 233 ASP X CA 1
ATOM 1826 C C . ASP A 1 236 ? 12.285 25.916 44.478 1.00 23.57 233 ASP X C 1
ATOM 1827 O O . ASP A 1 236 ? 13.184 25.064 44.340 1.00 24.53 233 ASP X O 1
ATOM 1832 N N . PHE A 1 237 ? 10.984 25.604 44.495 1.00 22.97 234 PHE X N 1
ATOM 1833 C CA . PHE A 1 237 ? 10.517 24.247 44.159 1.00 22.99 234 PHE X CA 1
ATOM 1834 C C . PHE A 1 237 ? 10.725 23.848 42.669 1.00 23.49 234 PHE X C 1
ATOM 1835 O O . PHE A 1 237 ? 10.477 22.688 42.302 1.00 24.11 234 PHE X O 1
ATOM 1843 N N . LYS A 1 238 ? 11.124 24.809 41.830 1.00 22.34 235 LYS X N 1
ATOM 1844 C CA . LYS A 1 238 ? 11.325 24.644 40.378 1.00 23.01 235 LYS X CA 1
ATOM 1845 C C . LYS A 1 238 ? 10.024 24.232 39.669 1.00 22.79 235 LYS X C 1
ATOM 1846 O O . LYS A 1 238 ? 10.045 23.392 38.786 1.00 22.03 235 LYS X O 1
ATOM 1852 N N . SER A 1 239 ? 8.908 24.843 40.060 1.00 22.39 236 SER X N 1
ATOM 1853 C CA . SER A 1 239 ? 7.631 24.623 39.393 1.00 22.79 236 SER X CA 1
ATOM 1854 C C . SER A 1 239 ? 7.620 25.314 38.028 1.00 22.67 236 SER X C 1
ATOM 1855 O O . SER A 1 239 ? 8.081 26.449 37.901 1.00 23.12 236 SER X O 1
ATOM 1858 N N . SER A 1 240 ? 7.087 24.638 37.004 1.00 21.86 237 SER X N 1
ATOM 1859 C CA . SER A 1 240 ? 6.773 25.320 35.750 1.00 22.38 237 SER X CA 1
ATOM 1860 C C . SER A 1 240 ? 5.301 25.761 35.649 1.00 20.90 237 SER X C 1
ATOM 1861 O O . SER A 1 240 ? 4.887 26.254 34.602 1.00 20.88 237 SER X O 1
ATOM 1864 N N . LYS A 1 241 ? 4.524 25.572 36.715 1.00 19.39 238 LYS X N 1
ATOM 1865 C CA . LYS A 1 241 ? 3.130 26.049 36.770 1.00 18.02 238 LYS X CA 1
ATOM 1866 C C . LYS A 1 241 ? 3.071 27.534 36.530 1.00 18.73 238 LYS X C 1
ATOM 1867 O O . LYS A 1 241 ? 3.979 28.290 36.952 1.00 18.31 238 LYS X O 1
ATOM 1873 N N . LYS A 1 242 ? 2.011 27.974 35.875 1.00 18.58 239 LYS X N 1
ATOM 1874 C CA . LYS A 1 242 ? 1.790 29.420 35.731 1.00 19.27 239 LYS X CA 1
ATOM 1875 C C . LYS A 1 242 ? 1.165 29.945 37.005 1.00 18.48 239 LYS X C 1
ATOM 1876 O O . LYS A 1 242 ? 0.089 29.496 37.416 1.00 17.49 239 LYS X O 1
ATOM 1882 N N . ILE A 1 243 ? 1.856 30.902 37.619 1.00 18.20 240 ILE X N 1
ATOM 1883 C CA . ILE A 1 243 ? 1.474 31.474 38.908 1.00 17.63 240 ILE X CA 1
ATOM 1884 C C . ILE A 1 243 ? 0.956 32.907 38.711 1.00 17.91 240 ILE X C 1
ATOM 1885 O O . ILE A 1 243 ? 1.619 33.730 38.062 1.00 17.56 240 ILE X O 1
ATOM 1890 N N . VAL A 1 244 ? -0.171 33.237 39.335 1.00 16.61 241 VAL X N 1
ATOM 1891 C CA . VAL A 1 244 ? -0.707 34.611 39.290 1.00 16.98 241 VAL X CA 1
ATOM 1892 C C . VAL A 1 244 ? -1.148 35.029 40.697 1.00 17.33 241 VAL X C 1
ATOM 1893 O O . VAL A 1 244 ? -1.732 34.231 41.457 1.00 16.89 241 VAL X O 1
ATOM 1897 N N . VAL A 1 245 ? -0.855 36.284 41.026 1.00 16.58 242 VAL X N 1
ATOM 1898 C CA . VAL A 1 245 ? -1.082 36.804 42.370 1.00 17.74 242 VAL X CA 1
ATOM 1899 C C . VAL A 1 245 ? -2.023 37.987 42.286 1.00 17.49 242 VAL X C 1
ATOM 1900 O O . VAL A 1 245 ? -1.774 38.946 41.532 1.00 18.25 242 VAL X O 1
ATOM 1904 N N . VAL A 1 246 ? -3.116 37.888 43.029 1.00 16.93 243 VAL X N 1
ATOM 1905 C CA . VAL A 1 246 ? -4.112 38.953 43.096 1.00 18.30 243 VAL X CA 1
ATOM 1906 C C . VAL A 1 246 ? -4.193 39.436 44.519 1.00 19.59 243 VAL X C 1
ATOM 1907 O O . VAL A 1 246 ? -4.503 38.656 45.438 1.00 20.27 243 VAL X O 1
ATOM 1911 N N . ASN A 1 247 ? -3.931 40.718 44.737 1.00 20.30 244 ASN X N 1
ATOM 1912 C CA . ASN A 1 247 ? -3.942 41.207 46.119 1.00 21.82 244 ASN X CA 1
ATOM 1913 C C . ASN A 1 247 ? -5.142 42.114 46.291 1.00 21.63 244 ASN X C 1
ATOM 1914 O O . ASN A 1 247 ? -5.445 42.925 45.408 1.00 21.41 244 ASN X O 1
ATOM 1919 N N . LEU A 1 248 ? -5.826 41.950 47.413 1.00 22.26 245 LEU X N 1
ATOM 1920 C CA . LEU A 1 248 ? -6.950 42.819 47.794 1.00 22.90 245 LEU X CA 1
ATOM 1921 C C . LEU A 1 248 ? -6.346 43.946 48.643 1.00 24.46 245 LEU X C 1
ATOM 1922 O O . LEU A 1 248 ? -5.845 43.699 49.739 1.00 24.47 245 LEU X O 1
ATOM 1927 N N . SER A 1 249 ? -6.320 45.163 48.114 1.00 26.78 246 SER X N 1
ATOM 1928 C CA . SER A 1 249 ? -5.517 46.209 48.781 1.00 28.72 246 SER X CA 1
ATOM 1929 C C . SER A 1 249 ? -6.101 46.685 50.101 1.00 30.24 246 SER X C 1
ATOM 1930 O O . SER A 1 249 ? -7.308 46.617 50.340 1.00 29.67 246 SER X O 1
ATOM 1933 N N . TYR A 1 250 ? -5.199 47.121 50.960 1.00 32.56 247 TYR X N 1
ATOM 1934 C CA . TYR A 1 250 ? -5.531 47.890 52.153 1.00 35.09 247 TYR X CA 1
ATOM 1935 C C . TYR A 1 250 ? -4.328 48.792 52.449 1.00 34.92 247 TYR X C 1
ATOM 1936 O O . TYR A 1 250 ? -3.197 48.328 52.468 1.00 36.22 247 TYR X O 1
ATOM 1945 N N . GLY A 1 251 ? -4.566 50.073 52.689 1.00 35.61 248 GLY X N 1
ATOM 1946 C CA . GLY A 1 251 ? -3.444 51.003 52.905 1.00 34.77 248 GLY X CA 1
ATOM 1947 C C . GLY A 1 251 ? -2.582 51.137 51.657 1.00 33.77 248 GLY X C 1
ATOM 1948 O O . GLY A 1 251 ? -3.101 51.188 50.548 1.00 33.73 248 GLY X O 1
ATOM 1949 N N . GLU A 1 252 ? -1.265 51.181 51.848 1.00 33.81 249 GLU X N 1
ATOM 1950 C CA . GLU A 1 252 ? -0.311 51.391 50.759 1.00 33.59 249 GLU X CA 1
ATOM 1951 C C . GLU A 1 252 ? -0.306 50.210 49.792 1.00 31.74 249 GLU X C 1
ATOM 1952 O O . GLU A 1 252 ? -0.560 49.073 50.196 1.00 30.28 249 GLU X O 1
ATOM 1958 N N . ILE A 1 253 ? 0.006 50.501 48.530 1.00 29.79 250 ILE X N 1
ATOM 1959 C CA . ILE A 1 253 ? 0.051 49.508 47.465 1.00 29.35 250 ILE X CA 1
ATOM 1960 C C . ILE A 1 253 ? 1.449 49.462 46.895 1.00 28.78 250 ILE X C 1
ATOM 1961 O O . ILE A 1 253 ? 1.954 50.474 46.366 1.00 29.71 250 ILE X O 1
ATOM 1966 N N . ASP A 1 254 ? 2.080 48.299 47.017 1.00 26.61 251 ASP X N 1
ATOM 1967 C CA . ASP A 1 254 ? 3.320 48.029 46.331 1.00 25.38 251 ASP X CA 1
ATOM 1968 C C . ASP A 1 254 ? 2.986 47.138 45.148 1.00 24.55 251 ASP X C 1
ATOM 1969 O O . ASP A 1 254 ? 2.498 45.999 45.317 1.00 23.06 251 ASP X O 1
ATOM 1974 N N . LEU A 1 255 ? 3.228 47.667 43.955 1.00 23.27 252 LEU X N 1
ATOM 1975 C CA . LEU A 1 255 ? 2.947 46.968 42.709 1.00 23.18 252 LEU X CA 1
ATOM 1976 C C . LEU A 1 255 ? 3.701 45.644 42.576 1.00 22.95 252 LEU X C 1
ATOM 1977 O O . LEU A 1 255 ? 3.216 44.709 41.961 1.00 22.32 252 LEU X O 1
ATOM 1982 N N . LYS A 1 256 ? 4.886 45.577 43.162 1.00 22.86 253 LYS X N 1
ATOM 1983 C CA . LYS A 1 256 ? 5.708 44.391 43.118 1.00 24.15 253 LYS X CA 1
ATOM 1984 C C . LYS A 1 256 ? 5.149 43.206 43.906 1.00 22.85 253 LYS X C 1
ATOM 1985 O O . LYS A 1 256 ? 5.669 42.091 43.766 1.00 23.35 253 LYS X O 1
ATOM 1991 N N . ASP A 1 257 ? 4.159 43.454 44.764 1.00 21.42 254 ASP X N 1
ATOM 1992 C CA . ASP A 1 257 ? 3.591 42.419 45.617 1.00 21.93 254 ASP X CA 1
ATOM 1993 C C . ASP A 1 257 ? 2.694 41.442 44.847 1.00 20.85 254 ASP X C 1
ATOM 1994 O O . ASP A 1 257 ? 2.434 40.341 45.315 1.00 20.61 254 ASP X O 1
ATOM 1999 N N . SER A 1 258 ? 2.184 41.846 43.692 1.00 19.94 255 SER X N 1
ATOM 2000 C CA . SER A 1 258 ? 1.129 41.037 43.076 1.00 19.45 255 SER X CA 1
ATOM 2001 C C . SER A 1 258 ? 1.100 41.307 41.558 1.00 18.77 255 SER X C 1
ATOM 2002 O O . SER A 1 258 ? 1.855 42.139 41.080 1.00 19.11 255 SER X O 1
ATOM 2005 N N . ASP A 1 259 ? 0.263 40.587 40.817 1.00 17.61 256 ASP X N 1
ATOM 2006 C CA . ASP A 1 259 ? 0.065 40.804 39.373 1.00 17.46 256 ASP X CA 1
ATOM 2007 C C . ASP A 1 259 ? -1.185 41.633 39.077 1.00 17.83 256 ASP X C 1
ATOM 2008 O O . ASP A 1 259 ? -1.285 42.307 38.027 1.00 17.40 256 ASP X O 1
ATOM 2013 N N . TYR A 1 260 ? -2.140 41.572 39.992 1.00 18.28 257 TYR X N 1
ATOM 2014 C CA . TYR A 1 260 ? -3.363 42.385 39.918 1.00 18.65 257 TYR X CA 1
ATOM 2015 C C . TYR A 1 260 ? -3.624 42.918 41.300 1.00 19.87 257 TYR X C 1
ATOM 2016 O O . TYR A 1 260 ? -3.274 42.265 42.308 1.00 19.47 257 TYR X O 1
ATOM 2025 N N . VAL A 1 261 ? -4.251 44.103 41.388 1.00 19.60 258 VAL X N 1
ATOM 2026 C CA . VAL A 1 261 ? -4.603 44.593 42.695 1.00 21.00 258 VAL X CA 1
ATOM 2027 C C . VAL A 1 261 ? -6.003 45.180 42.607 1.00 22.15 258 VAL X C 1
ATOM 2028 O O . VAL A 1 261 ? -6.360 45.843 41.631 1.00 21.19 258 VAL X O 1
ATOM 2032 N N . LEU A 1 262 ? -6.820 44.846 43.600 1.00 22.75 259 LEU X N 1
ATOM 2033 C CA . LEU A 1 262 ? -8.144 45.431 43.704 1.00 24.11 259 LEU X CA 1
ATOM 2034 C C . LEU A 1 262 ? -8.040 46.616 44.611 1.00 24.11 259 LEU X C 1
ATOM 2035 O O . LEU A 1 262 ? -7.483 46.518 45.695 1.00 24.49 259 LEU X O 1
ATOM 2040 N N . ILE A 1 263 ? -8.565 47.740 44.147 1.00 26.15 260 ILE X N 1
ATOM 2041 C CA . ILE A 1 263 ? -8.410 49.014 44.851 1.00 27.80 260 ILE X CA 1
ATOM 2042 C C . ILE A 1 263 ? -9.818 49.491 45.171 1.00 29.22 260 ILE X C 1
ATOM 2043 O O . ILE A 1 263 ? -10.664 49.554 44.280 1.00 28.60 260 ILE X O 1
ATOM 2048 N N . TYR A 1 264 ? -10.047 49.792 46.444 1.00 31.57 261 TYR X N 1
ATOM 2049 C CA . TYR A 1 264 ? -11.395 50.091 46.951 1.00 35.26 261 TYR X CA 1
ATOM 2050 C C . TYR A 1 264 ? -11.609 51.595 47.173 1.00 37.93 261 TYR X C 1
ATOM 2051 O O . TYR A 1 264 ? -10.687 52.300 47.570 1.00 39.15 261 TYR X O 1
ATOM 2060 N N . LYS A 1 265 ? -12.824 52.063 46.913 1.00 41.58 262 LYS X N 1
ATOM 2061 C CA . LYS A 1 265 ? -13.184 53.486 47.083 1.00 44.83 262 LYS X CA 1
ATOM 2062 C C . LYS A 1 265 ? -13.526 53.827 48.542 1.00 46.62 262 LYS X C 1
ATOM 2063 O O . LYS A 1 265 ? -14.414 53.203 49.143 1.00 47.57 262 LYS X O 1
ATOM 2069 N N . GLY A 1 266 ? -12.812 54.803 49.114 1.00 48.36 263 GLY X N 1
ATOM 2070 C CA . GLY A 1 266 ? -11.729 55.499 48.404 1.00 49.99 263 GLY X CA 1
ATOM 2071 C C . GLY A 1 266 ? -12.079 56.898 47.924 1.00 50.97 263 GLY X C 1
ATOM 2072 O O . GLY A 1 266 ? -11.492 57.885 48.390 1.00 51.85 263 GLY X O 1
#